Protein AF-A0A9Q8LE29-F1 (afdb_monomer_lite)

Secondary structure (DSSP, 8-state):
-----SS--HHHHHHHHHHHHHHHHHHHHHHHH-SS--HHHHHHHHHHHHHHHHTS-GGG-TTS---HHHHHHHHHHHHHHHHHHHHHHHHHHHHHHHTT--GGG--THHHHHHHHHHHHHHHHHHHHHH-----HHHHHHHHHHHHHHHHHHHHHHHHS-TT---TTTSHHHHHHHHHHHHHHHHHHHTT-HHHHHHHHHHHHHHT--SPPPPTTS-----HHHHHHHHTTTT---S--TT----TTTTTHHHHHHHTTTT-SS-GGGG-----------S-----------------

pLDDT: mean 70.66, std 26.54, range [22.95, 97.62]

Organism: Passalora fulva (NCBI:txid5499)

Foldseek 3Di:
DPPDDLEDDPVLLVVLQVQVVVLLVLLVVQCVVPVQHDLVSLVVSVVSLVVSVVPRRPNLDPVDDDDPVVVLSSLLSVLSSLLSLLSNLVVVLVVCLLVLHQLVPDDRSSVSNLVSLLVNLVSLLVVLVVDQDDALVSLVSSLVSLLSSLVSLLSLLQSHDCPPPPCCRHNVNSLVSLVSSLVSLVSSCVSYVVSVVSSVVSVVSSPPPDHDDRPPDDDPPVCVSVCVCCVVVPVDDPDDPDDPDDPCPVCVVVVVVVVVVPPDDDPCVVDDDDDDDDDPDPDDDDDDDDDDDDDDDDD

Radius of gyration: 23.29 Å; chains: 1; bounding box: 64×63×62 Å

InterPro domains:
  IPR051127 Fungal secondary metabolite regulators [PTHR47424] (11-215)

Sequence (299 aa):
MPPAQEGPTASTCLVAQIGLMQIANDVQRELLTSQIPSLQNSDVLRQRISNWRAELASCFDEQLYFPPWFELPRRVLLWRAYRLRIVLDRPFLFQAITDQVDLSKCQGPVWECMITAESCVTSIYDFLDRCNDWRRGFAWYATYWLISASFVHAVCFAYSPVSATKNCAGRDYWRGSLQRAVLALEKLGSAHIKAAQAQKVLEKLLGMSSPLKPWNQQFAIDTSLLDFSINYFGMGRPGDPGDPGDPGEMEFLSADHAAFDSIGNDPAWLQLDAPNAELSDAAGGITLQNYADGWQQHG

Structure (mmCIF, N/CA/C/O backbone):
data_AF-A0A9Q8LE29-F1
#
_entry.id   AF-A0A9Q8LE29-F1
#
loop_
_atom_site.group_PDB
_atom_site.id
_atom_site.type_symbol
_atom_site.label_atom_id
_atom_site.label_alt_id
_atom_site.label_comp_id
_atom_site.label_asym_id
_atom_site.label_entity_id
_atom_site.label_seq_id
_atom_site.pdbx_PDB_ins_code
_atom_site.Cartn_x
_atom_site.Cartn_y
_atom_site.Cartn_z
_atom_site.occupancy
_atom_site.B_iso_or_equiv
_atom_site.auth_seq_id
_atom_site.auth_comp_id
_atom_site.auth_asym_id
_atom_site.auth_atom_id
_atom_site.pdbx_PDB_model_num
ATOM 1 N N . MET A 1 1 ? -13.419 18.865 32.415 1.00 41.88 1 MET A N 1
ATOM 2 C CA . MET A 1 1 ? -13.008 17.939 31.337 1.00 41.88 1 MET A CA 1
ATOM 3 C C . MET A 1 1 ? -13.378 16.529 31.755 1.00 41.88 1 MET A C 1
ATOM 5 O O . MET A 1 1 ? -13.326 16.269 32.955 1.00 41.88 1 MET A O 1
ATOM 9 N N . PRO A 1 2 ? -13.760 15.641 30.822 1.00 48.28 2 PRO A N 1
ATOM 10 C CA . PRO A 1 2 ? -13.852 14.218 31.125 1.00 48.28 2 PRO A CA 1
ATOM 11 C C . PRO A 1 2 ? -12.493 13.711 31.645 1.00 48.28 2 PRO A C 1
ATOM 13 O O . PRO A 1 2 ? -11.460 14.266 31.253 1.00 48.28 2 PRO A O 1
ATOM 16 N N . PRO A 1 3 ? -12.469 12.705 32.534 1.00 54.56 3 PRO A N 1
ATOM 17 C CA . PRO A 1 3 ? -11.222 12.119 33.016 1.00 54.56 3 PRO A CA 1
ATOM 18 C C . PRO A 1 3 ? -10.429 11.508 31.853 1.00 54.56 3 PRO A C 1
ATOM 20 O O . PRO A 1 3 ? -11.020 10.991 30.903 1.00 54.56 3 PRO A O 1
ATOM 23 N N . ALA A 1 4 ? -9.095 11.571 31.928 1.00 58.97 4 ALA A N 1
ATOM 24 C CA . ALA A 1 4 ? -8.217 10.919 30.961 1.00 58.97 4 ALA A CA 1
ATOM 25 C C . ALA A 1 4 ? -8.496 9.409 30.980 1.00 58.97 4 ALA A C 1
ATOM 27 O O . ALA A 1 4 ? -8.202 8.729 31.960 1.00 58.97 4 ALA A O 1
ATOM 28 N N . GLN A 1 5 ? -9.132 8.903 29.925 1.00 62.16 5 GLN A N 1
ATOM 29 C CA . GLN A 1 5 ? -9.323 7.472 29.736 1.00 62.16 5 GLN A CA 1
ATOM 30 C C . GLN A 1 5 ? -8.089 6.915 29.033 1.00 62.16 5 GLN A C 1
ATOM 32 O O . GLN A 1 5 ? -7.763 7.322 27.919 1.00 62.16 5 GLN A O 1
ATOM 37 N N . GLU A 1 6 ? -7.408 5.977 29.686 1.00 64.00 6 GLU A N 1
ATOM 38 C CA . GLU A 1 6 ? -6.378 5.162 29.051 1.00 64.00 6 GLU A CA 1
ATOM 39 C C . GLU A 1 6 ? -7.067 4.148 28.131 1.00 64.00 6 GLU A C 1
ATOM 41 O O . GLU A 1 6 ? -7.523 3.091 28.561 1.00 64.00 6 GLU A O 1
ATOM 46 N N . GLY A 1 7 ? -7.239 4.503 26.859 1.00 72.31 7 GLY A N 1
ATOM 47 C CA . GLY A 1 7 ? -7.880 3.623 25.890 1.00 72.31 7 GLY A CA 1
ATOM 48 C C . GLY A 1 7 ? -8.247 4.316 24.581 1.00 72.31 7 GLY A C 1
ATOM 49 O O . GLY A 1 7 ? -8.092 5.532 24.445 1.00 72.31 7 GLY A O 1
ATOM 50 N N . PRO A 1 8 ? -8.725 3.550 23.588 1.00 82.69 8 PRO A N 1
ATOM 51 C CA . PRO A 1 8 ? -9.224 4.128 22.353 1.00 82.69 8 PRO A CA 1
ATOM 52 C C . PRO A 1 8 ? -10.436 5.018 22.644 1.00 82.69 8 PRO A C 1
ATOM 54 O O . PRO A 1 8 ? -11.426 4.586 23.229 1.00 82.69 8 PRO A O 1
ATOM 57 N N . THR A 1 9 ? -10.358 6.269 22.206 1.00 86.69 9 THR A N 1
ATOM 58 C CA . THR A 1 9 ? -11.457 7.239 22.225 1.00 86.69 9 THR A CA 1
ATOM 59 C C . THR A 1 9 ? -11.666 7.809 20.823 1.00 86.69 9 THR A C 1
ATOM 61 O O . THR A 1 9 ? -10.772 7.754 19.970 1.00 86.69 9 THR A O 1
ATOM 64 N N . ALA A 1 10 ? -12.835 8.401 20.565 1.00 84.69 10 ALA A N 1
ATOM 65 C CA . ALA A 1 10 ? -13.070 9.129 19.315 1.00 84.69 10 ALA A CA 1
ATOM 66 C C . ALA A 1 10 ? -12.008 10.227 19.105 1.00 84.69 10 ALA A C 1
ATOM 68 O O . ALA A 1 10 ? -11.448 10.351 18.018 1.00 84.69 10 ALA A O 1
ATOM 69 N N . SER A 1 11 ? -11.639 10.940 20.174 1.00 86.31 11 SER A N 1
ATOM 70 C CA . SER A 1 11 ? -10.607 11.980 20.147 1.00 86.31 11 SER A CA 1
ATOM 71 C C . SER A 1 11 ? -9.229 11.442 19.757 1.00 86.31 11 SER A C 1
ATOM 73 O O . SER A 1 11 ? -8.563 12.044 18.920 1.00 86.31 11 SER A O 1
ATOM 75 N N . THR A 1 12 ? -8.797 10.291 20.292 1.00 87.00 12 THR A N 1
ATOM 76 C CA . THR A 1 12 ? -7.506 9.691 19.895 1.00 87.00 12 THR A CA 1
ATOM 77 C C . THR A 1 12 ? -7.503 9.264 18.428 1.00 87.00 12 THR A C 1
ATOM 79 O O . THR A 1 12 ? -6.490 9.418 17.750 1.00 87.00 12 THR A O 1
ATOM 82 N N . CYS A 1 13 ? -8.640 8.779 17.912 1.00 88.44 13 CYS A N 1
ATOM 83 C CA . CYS A 1 13 ? -8.787 8.453 16.490 1.00 88.44 13 CYS A CA 1
ATOM 84 C C . CYS A 1 13 ? -8.675 9.701 15.614 1.00 88.44 13 CYS A C 1
ATOM 86 O O . CYS A 1 13 ? -7.943 9.692 14.627 1.00 88.44 13 CYS A O 1
ATOM 88 N N . LEU A 1 14 ? -9.370 10.772 16.000 1.00 89.62 14 LEU A N 1
ATOM 89 C CA . LEU A 1 14 ? -9.371 12.047 15.288 1.00 89.62 14 LEU A CA 1
ATOM 90 C C . LEU A 1 14 ? -7.977 12.666 15.222 1.00 89.62 14 LEU A C 1
ATOM 92 O O . LEU A 1 14 ? -7.526 13.034 14.141 1.00 89.62 14 LEU A O 1
ATOM 96 N N . VAL A 1 15 ? -7.263 12.725 16.348 1.00 91.25 15 VAL A N 1
ATOM 97 C CA . VAL A 1 15 ? -5.888 13.248 16.389 1.00 91.25 15 VAL A CA 1
ATOM 98 C C . VAL A 1 15 ? -4.982 12.461 15.438 1.00 91.25 15 VAL A C 1
ATOM 100 O O . VAL A 1 15 ? -4.264 13.057 14.632 1.00 91.25 15 VAL A O 1
ATOM 103 N N . ALA A 1 16 ? -5.063 11.129 15.468 1.00 93.19 16 ALA A N 1
ATOM 104 C CA . ALA A 1 16 ? -4.264 10.277 14.596 1.00 93.19 16 ALA A CA 1
ATOM 105 C C . ALA A 1 16 ? -4.602 10.482 13.105 1.00 93.19 16 ALA A C 1
ATOM 107 O O . ALA A 1 16 ? -3.695 10.574 12.274 1.00 93.19 16 ALA A O 1
ATOM 108 N N . GLN A 1 17 ? -5.889 10.608 12.762 1.00 92.75 17 GLN A N 1
ATOM 109 C CA . GLN A 1 17 ? -6.347 10.871 11.393 1.00 92.75 17 GLN A CA 1
ATOM 110 C C . GLN A 1 17 ? -5.907 12.243 10.877 1.00 92.75 17 GLN A C 1
ATOM 112 O O . GLN A 1 17 ? -5.399 12.333 9.759 1.00 92.75 17 GLN A O 1
ATOM 117 N N . ILE A 1 18 ? -6.062 13.296 11.683 1.00 94.06 18 ILE A N 1
ATOM 118 C CA . ILE A 1 18 ? -5.659 14.661 11.322 1.00 94.06 18 ILE A CA 1
ATOM 119 C C . ILE A 1 18 ? -4.155 14.708 11.047 1.00 94.06 18 ILE A C 1
ATOM 121 O O . ILE A 1 18 ? -3.743 15.249 10.020 1.00 94.06 18 ILE A O 1
ATOM 125 N N . GLY A 1 19 ? -3.344 14.084 11.909 1.00 94.81 19 GLY A N 1
ATOM 126 C CA . GLY A 1 19 ? -1.896 14.001 11.709 1.00 94.81 19 GLY A CA 1
ATOM 127 C C . GLY A 1 19 ? -1.528 13.337 10.378 1.00 94.81 19 GLY A C 1
ATOM 128 O O . GLY A 1 19 ? -0.729 13.877 9.612 1.00 94.81 19 GLY A O 1
ATOM 129 N N . LEU A 1 20 ? -2.174 12.214 10.040 1.00 95.12 20 LEU A N 1
ATOM 130 C CA . LEU A 1 20 ? -1.937 11.541 8.761 1.00 95.12 20 LEU A CA 1
ATOM 131 C C . LEU A 1 20 ? -2.387 12.394 7.568 1.00 95.12 20 LEU A C 1
ATOM 133 O O . LEU A 1 20 ? -1.714 12.428 6.540 1.00 95.12 20 LEU A O 1
ATOM 137 N N . MET A 1 21 ? -3.521 13.081 7.692 1.00 93.31 21 MET A N 1
ATOM 138 C CA . MET A 1 21 ? -4.093 13.903 6.628 1.00 93.31 21 MET A CA 1
ATOM 139 C C . MET A 1 21 ? -3.223 15.120 6.301 1.00 93.31 21 MET A C 1
ATOM 141 O O . MET A 1 21 ? -3.043 15.442 5.129 1.00 93.31 21 MET A O 1
ATOM 145 N N . GLN A 1 22 ? -2.613 15.751 7.305 1.00 94.94 22 GLN A N 1
ATOM 146 C CA . GLN A 1 22 ? -1.643 16.826 7.083 1.00 94.94 22 GLN A CA 1
ATOM 147 C C . GLN A 1 22 ? -0.450 16.342 6.250 1.00 94.94 22 GLN A C 1
ATOM 149 O O . GLN A 1 22 ? -0.058 16.997 5.287 1.00 94.94 22 GLN A O 1
ATOM 154 N N . ILE A 1 23 ? 0.083 15.159 6.568 1.00 94.81 23 ILE A N 1
ATOM 155 C CA . ILE A 1 23 ? 1.173 14.556 5.792 1.00 94.81 23 ILE A CA 1
ATOM 156 C C . ILE A 1 23 ? 0.694 14.201 4.380 1.00 94.81 23 ILE A C 1
ATOM 158 O O . ILE A 1 23 ? 1.407 14.451 3.410 1.00 94.81 23 ILE A O 1
ATOM 162 N N . ALA A 1 24 ? -0.522 13.667 4.245 1.00 92.56 24 ALA A N 1
ATOM 163 C CA . ALA A 1 24 ? -1.104 13.332 2.950 1.00 92.56 24 ALA A CA 1
ATOM 164 C C . ALA A 1 24 ? -1.250 14.557 2.036 1.00 92.56 24 ALA A C 1
ATOM 166 O O . ALA A 1 24 ? -0.940 14.466 0.849 1.00 92.56 24 ALA A O 1
ATOM 167 N N . ASN A 1 25 ? -1.650 15.704 2.586 1.00 92.62 25 ASN A N 1
ATOM 168 C CA . ASN A 1 25 ? -1.744 16.957 1.840 1.00 92.62 25 ASN A CA 1
ATOM 169 C C . ASN A 1 25 ? -0.376 17.423 1.329 1.00 92.62 25 ASN A C 1
ATOM 171 O O . ASN A 1 25 ? -0.269 17.894 0.197 1.00 92.62 25 ASN A O 1
ATOM 175 N N . ASP A 1 26 ? 0.679 17.259 2.126 1.00 92.50 26 ASP A N 1
ATOM 176 C CA . ASP A 1 26 ? 2.034 17.621 1.709 1.00 92.50 26 ASP A CA 1
ATOM 177 C C . ASP A 1 26 ? 2.591 16.662 0.648 1.00 92.50 26 ASP A C 1
ATOM 179 O O . ASP A 1 26 ? 3.200 17.118 -0.318 1.00 92.50 26 ASP A O 1
ATOM 183 N N . VAL A 1 27 ? 2.317 15.355 0.762 1.00 89.56 27 VAL A N 1
ATOM 184 C CA . VAL A 1 27 ? 2.629 14.373 -0.294 1.00 89.56 27 VAL A CA 1
ATOM 185 C C . VAL A 1 27 ? 1.895 14.721 -1.587 1.00 89.56 27 VAL A C 1
ATOM 187 O O . VAL A 1 27 ? 2.502 14.722 -2.653 1.00 89.56 27 VAL A O 1
ATOM 190 N N . GLN A 1 28 ? 0.603 15.049 -1.508 1.00 90.19 28 GLN A N 1
ATOM 191 C CA . GLN A 1 28 ? -0.181 15.422 -2.681 1.00 90.19 28 GLN A CA 1
ATOM 192 C C . GLN A 1 28 ? 0.367 16.695 -3.330 1.00 90.19 28 GLN A C 1
ATOM 194 O O . GLN A 1 28 ? 0.508 16.747 -4.549 1.00 90.19 28 GLN A O 1
ATOM 199 N N . ARG A 1 29 ? 0.719 17.708 -2.530 1.00 88.75 29 ARG A N 1
ATOM 200 C CA . ARG A 1 29 ? 1.340 18.938 -3.034 1.00 88.75 29 ARG A CA 1
ATOM 201 C C . ARG A 1 29 ? 2.654 18.640 -3.754 1.00 88.75 29 ARG A C 1
ATOM 203 O O . ARG A 1 29 ? 2.862 19.164 -4.847 1.00 88.75 29 ARG A O 1
ATOM 210 N N . GLU A 1 30 ? 3.508 17.798 -3.172 1.00 89.94 30 GLU A N 1
ATOM 211 C CA . GLU A 1 30 ? 4.767 17.388 -3.799 1.00 89.94 30 GLU A CA 1
ATOM 212 C C . GLU A 1 30 ? 4.508 16.668 -5.123 1.00 89.94 30 GLU A C 1
ATOM 214 O O . GLU A 1 30 ? 5.088 17.059 -6.122 1.00 89.94 30 GLU A O 1
ATOM 219 N N . LEU A 1 31 ? 3.596 15.692 -5.172 1.00 84.25 31 LEU A N 1
ATOM 220 C CA . LEU A 1 31 ? 3.317 14.916 -6.389 1.00 84.25 31 LEU A CA 1
ATOM 221 C C . LEU A 1 31 ? 2.642 15.733 -7.501 1.00 84.25 31 LEU A C 1
ATOM 223 O O . LEU A 1 31 ? 2.850 15.460 -8.682 1.00 84.25 31 LEU A O 1
ATOM 227 N N . LEU A 1 32 ? 1.835 16.736 -7.140 1.00 83.44 32 LEU A N 1
ATOM 228 C CA . LEU A 1 32 ? 1.239 17.662 -8.106 1.00 83.44 32 LEU A CA 1
ATOM 229 C C . LEU A 1 32 ? 2.267 18.652 -8.665 1.00 83.44 32 LEU A C 1
ATOM 231 O O . LEU A 1 32 ? 2.187 19.015 -9.836 1.00 83.44 32 LEU A O 1
ATOM 235 N N . THR A 1 33 ? 3.227 19.078 -7.841 1.00 89.12 33 THR A N 1
ATOM 236 C CA . THR A 1 33 ? 4.287 20.019 -8.248 1.00 89.12 33 THR A CA 1
ATOM 237 C C . THR A 1 33 ? 5.398 19.305 -9.020 1.00 89.12 33 THR A C 1
ATOM 239 O O . THR A 1 33 ? 5.856 19.775 -10.060 1.00 89.12 33 THR A O 1
ATOM 242 N N . SER A 1 34 ? 5.792 18.139 -8.520 1.00 77.38 34 SER A N 1
ATOM 243 C CA . SER A 1 34 ? 6.881 17.290 -8.981 1.00 77.38 34 SER A CA 1
ATOM 244 C C . SER A 1 34 ? 6.319 15.883 -9.193 1.00 77.38 34 SER A C 1
ATOM 246 O O . SER A 1 34 ? 6.176 15.113 -8.248 1.00 77.38 34 SER A O 1
ATOM 248 N N . GLN A 1 35 ? 6.005 15.519 -10.441 1.00 79.69 35 GLN A N 1
ATOM 249 C CA . GLN A 1 35 ? 5.458 14.190 -10.784 1.00 79.69 35 GLN A CA 1
ATOM 250 C C . GLN A 1 35 ? 6.308 13.030 -10.229 1.00 79.69 35 GLN A C 1
ATOM 252 O O . GLN A 1 35 ? 5.783 11.979 -9.863 1.00 79.69 35 GLN A O 1
ATOM 257 N N . ILE A 1 36 ? 7.625 13.242 -10.146 1.00 86.81 36 ILE A N 1
ATOM 258 C CA . ILE A 1 36 ? 8.569 12.405 -9.408 1.00 86.81 36 ILE A CA 1
ATOM 259 C C . ILE A 1 36 ? 9.231 13.311 -8.358 1.00 86.81 36 ILE A C 1
ATOM 261 O O . ILE A 1 36 ? 9.925 14.256 -8.747 1.00 86.81 36 ILE A O 1
ATOM 265 N N . PRO A 1 37 ? 9.026 13.066 -7.051 1.00 88.31 37 PRO A N 1
ATOM 266 C CA . PRO A 1 37 ? 9.667 13.846 -5.998 1.00 88.31 37 PRO A CA 1
ATOM 267 C C . PRO A 1 37 ? 11.193 13.751 -6.067 1.00 88.31 37 PRO A C 1
ATOM 269 O O . PRO A 1 37 ? 11.749 12.736 -6.492 1.00 88.31 37 PRO A O 1
ATOM 272 N N . SER A 1 38 ? 11.896 14.767 -5.565 1.00 93.25 38 SER A N 1
ATOM 273 C CA . SER A 1 38 ? 13.335 14.614 -5.315 1.00 93.25 38 SER A CA 1
ATOM 274 C C . SER A 1 38 ? 13.576 13.563 -4.222 1.00 93.25 38 SER A C 1
ATOM 276 O O . SER A 1 38 ? 12.742 13.390 -3.329 1.00 93.25 38 SER A O 1
ATOM 278 N N . LEU A 1 39 ? 14.725 12.873 -4.251 1.00 93.00 39 LEU A N 1
ATOM 279 C CA . LEU A 1 39 ? 15.067 11.891 -3.210 1.00 93.00 39 LEU A CA 1
ATOM 280 C C . LEU A 1 39 ? 15.029 12.519 -1.811 1.00 93.00 39 LEU A C 1
ATOM 282 O O . LEU A 1 39 ? 14.438 11.944 -0.905 1.00 93.00 39 LEU A O 1
ATOM 286 N N . GLN A 1 40 ? 15.555 13.741 -1.675 1.00 94.75 40 GLN A N 1
ATOM 287 C CA . GLN A 1 40 ? 15.530 14.493 -0.423 1.00 94.75 40 GLN A CA 1
ATOM 288 C C . GLN A 1 40 ? 14.097 14.776 0.059 1.00 94.75 40 GLN A C 1
ATOM 290 O O . GLN A 1 40 ? 13.792 14.543 1.227 1.00 94.75 40 GLN A O 1
ATOM 295 N N . ASN A 1 41 ? 13.204 15.246 -0.819 1.00 94.62 41 ASN A N 1
ATOM 296 C CA . ASN A 1 41 ? 11.811 15.513 -0.442 1.00 94.62 41 ASN A CA 1
ATOM 297 C C . ASN A 1 41 ? 11.064 14.218 -0.098 1.00 94.62 41 ASN A C 1
ATOM 299 O O . ASN A 1 41 ? 10.336 14.173 0.893 1.00 94.62 41 ASN A O 1
ATOM 303 N N . SER A 1 42 ? 11.275 13.151 -0.877 1.00 93.88 42 SER A N 1
ATOM 304 C CA . SER A 1 42 ? 10.725 11.822 -0.586 1.00 93.88 42 SER A CA 1
ATOM 305 C C . SER A 1 42 ? 11.203 11.308 0.773 1.00 93.88 42 SER A C 1
ATOM 307 O O . SER A 1 42 ? 10.381 10.838 1.557 1.00 93.88 42 SER A O 1
ATOM 309 N N . ASP A 1 43 ? 12.494 11.438 1.095 1.00 95.50 43 ASP A N 1
ATOM 310 C CA . ASP A 1 43 ? 13.048 11.055 2.398 1.00 95.50 43 ASP A CA 1
ATOM 311 C C . ASP A 1 43 ? 12.374 11.825 3.538 1.00 95.50 43 ASP A C 1
ATOM 313 O O . ASP A 1 43 ? 11.925 11.214 4.508 1.00 95.50 43 ASP A O 1
ATOM 317 N N . VAL A 1 44 ? 12.228 13.148 3.411 1.00 96.81 44 VAL A N 1
ATOM 318 C CA . VAL A 1 44 ? 11.548 13.980 4.419 1.00 96.81 44 VAL A CA 1
ATOM 319 C C . VAL A 1 44 ? 10.100 13.530 4.625 1.00 96.81 44 VAL A C 1
ATOM 321 O O . VAL A 1 44 ? 9.662 13.350 5.763 1.00 96.81 44 VAL A O 1
ATOM 324 N N . LEU A 1 45 ? 9.348 13.311 3.544 1.00 96.25 45 LEU A N 1
ATOM 325 C CA . LEU A 1 45 ? 7.954 12.869 3.623 1.00 96.25 45 LEU A CA 1
ATOM 326 C C . LEU A 1 45 ? 7.837 11.453 4.207 1.00 96.25 45 LEU A C 1
ATOM 328 O O . LEU A 1 45 ? 6.983 11.219 5.064 1.00 96.25 45 LEU A O 1
ATOM 332 N N . ARG A 1 46 ? 8.729 10.527 3.835 1.00 94.81 46 ARG A N 1
ATOM 333 C CA . ARG A 1 46 ? 8.790 9.179 4.423 1.00 94.81 46 ARG A CA 1
ATOM 334 C C . ARG A 1 46 ? 9.085 9.226 5.918 1.00 94.81 46 ARG A C 1
ATOM 336 O O . ARG A 1 46 ? 8.405 8.541 6.681 1.00 94.81 46 ARG A O 1
ATOM 343 N N . GLN A 1 47 ? 10.039 10.052 6.350 1.00 96.38 47 GLN A N 1
ATOM 344 C CA . GLN A 1 47 ? 10.340 10.230 7.773 1.00 96.38 47 GLN A CA 1
ATOM 345 C C . GLN A 1 47 ? 9.142 10.789 8.536 1.00 96.38 47 GLN A C 1
ATOM 347 O O . GLN A 1 47 ? 8.829 10.296 9.614 1.00 96.38 47 GLN A O 1
ATOM 352 N N . ARG A 1 48 ? 8.396 11.738 7.963 1.00 97.62 48 ARG A N 1
ATOM 353 C CA . ARG A 1 48 ? 7.169 12.247 8.594 1.00 97.62 48 ARG A CA 1
ATOM 354 C C . ARG A 1 48 ? 6.110 11.165 8.787 1.00 97.62 48 ARG A C 1
ATOM 356 O O . ARG A 1 48 ? 5.506 11.115 9.853 1.00 97.62 48 ARG A O 1
ATOM 363 N N . ILE A 1 49 ? 5.908 10.283 7.805 1.00 96.69 49 ILE A N 1
ATOM 364 C CA . ILE A 1 49 ? 4.973 9.152 7.947 1.00 96.69 49 ILE A CA 1
ATOM 365 C C . ILE A 1 49 ? 5.459 8.179 9.032 1.00 96.69 49 ILE A C 1
ATOM 367 O O . ILE A 1 49 ? 4.660 7.711 9.843 1.00 96.69 49 ILE A O 1
ATOM 371 N N . SER A 1 50 ? 6.759 7.875 9.065 1.00 95.44 50 SER A N 1
ATOM 372 C CA . SER A 1 50 ? 7.350 6.988 10.077 1.00 95.44 50 SER A CA 1
ATOM 373 C C . SER A 1 50 ? 7.245 7.567 11.488 1.00 95.44 50 SER A C 1
ATOM 375 O O . SER A 1 50 ? 6.836 6.851 12.399 1.00 95.44 50 SER A O 1
ATOM 377 N N . ASN A 1 51 ? 7.537 8.858 11.657 1.00 97.06 51 ASN A N 1
ATOM 378 C CA . ASN A 1 51 ? 7.423 9.556 12.936 1.00 97.06 51 ASN A CA 1
ATOM 379 C C . ASN A 1 51 ? 5.972 9.593 13.408 1.00 97.06 51 ASN A C 1
ATOM 381 O O . ASN A 1 51 ? 5.698 9.182 14.528 1.00 97.06 51 ASN A O 1
ATOM 385 N N . TRP A 1 52 ? 5.032 9.958 12.528 1.00 97.06 52 TRP A N 1
ATOM 386 C CA . TRP A 1 52 ? 3.603 9.902 12.843 1.00 97.06 52 TRP A CA 1
ATOM 387 C C . TRP A 1 52 ? 3.189 8.520 13.348 1.00 97.06 52 TRP A C 1
ATOM 389 O O . TRP A 1 52 ? 2.492 8.424 14.351 1.00 97.06 52 TRP A O 1
ATOM 399 N N . ARG A 1 53 ? 3.651 7.443 12.695 1.00 95.06 53 ARG A N 1
ATOM 400 C CA . ARG A 1 53 ? 3.333 6.073 13.117 1.00 95.06 53 ARG A CA 1
ATOM 401 C C . ARG A 1 53 ? 3.942 5.729 14.478 1.00 95.06 53 ARG A C 1
ATOM 403 O O . ARG A 1 53 ? 3.292 5.039 15.254 1.00 95.06 53 ARG A O 1
ATOM 410 N N . ALA A 1 54 ? 5.166 6.178 14.750 1.00 94.38 54 ALA A N 1
ATOM 411 C CA . ALA A 1 54 ? 5.855 5.948 16.020 1.00 94.38 54 ALA A CA 1
ATOM 412 C C . ALA A 1 54 ? 5.245 6.748 17.186 1.00 94.38 54 ALA A C 1
ATOM 414 O O . ALA A 1 54 ? 5.313 6.312 18.330 1.00 94.38 54 ALA A O 1
ATOM 415 N N . GLU A 1 55 ? 4.641 7.899 16.892 1.00 93.81 55 GLU A N 1
ATOM 416 C CA . GLU A 1 55 ? 3.974 8.776 17.860 1.00 93.81 55 GLU A CA 1
ATOM 417 C C . GLU A 1 55 ? 2.516 8.377 18.139 1.00 93.81 55 GLU A C 1
ATOM 419 O O . GLU A 1 55 ? 1.871 8.963 19.012 1.00 93.81 55 GLU A O 1
ATOM 424 N N . LEU A 1 56 ? 1.973 7.386 17.419 1.00 93.50 56 LEU A N 1
ATOM 425 C CA . LEU A 1 56 ? 0.629 6.888 17.690 1.00 93.50 56 LEU A CA 1
ATOM 426 C C . LEU A 1 56 ? 0.528 6.334 19.115 1.00 93.50 56 LEU A C 1
ATOM 428 O O . LEU A 1 56 ? 1.434 5.680 19.630 1.00 93.50 56 LEU A O 1
ATOM 432 N N . ALA A 1 57 ? -0.631 6.556 19.736 1.00 90.69 57 ALA A N 1
ATOM 433 C CA . ALA A 1 57 ? -0.940 5.973 21.034 1.00 90.69 57 ALA A CA 1
ATOM 434 C C . ALA A 1 57 ? -0.851 4.437 20.987 1.00 90.69 57 ALA A C 1
ATOM 436 O O . ALA A 1 57 ? -1.141 3.821 19.959 1.00 90.69 57 ALA A O 1
ATOM 437 N N . SER A 1 58 ? -0.540 3.810 22.126 1.00 89.25 58 SER A N 1
ATOM 438 C CA . SER A 1 58 ? -0.413 2.348 22.248 1.00 89.25 58 SER A CA 1
ATOM 439 C C . SER A 1 58 ? -1.659 1.584 21.795 1.00 89.25 58 SER A C 1
ATOM 441 O O . SER A 1 58 ? -1.553 0.440 21.366 1.00 89.25 58 SER A O 1
ATOM 443 N N . CYS A 1 59 ? -2.838 2.218 21.802 1.00 89.25 59 CYS A N 1
ATOM 444 C CA . CYS A 1 59 ? -4.049 1.614 21.258 1.00 89.25 59 CYS A CA 1
ATOM 445 C C . CYS A 1 59 ? -3.970 1.304 19.753 1.00 89.25 59 CYS A C 1
ATOM 447 O O . CYS A 1 59 ? -4.692 0.443 19.266 1.00 89.25 59 CYS A O 1
ATOM 449 N N . PHE A 1 60 ? -3.061 1.925 19.004 1.00 90.06 60 PHE A N 1
ATOM 450 C CA . PHE A 1 60 ? -2.849 1.616 17.591 1.00 90.06 60 PHE A CA 1
ATOM 451 C C . PHE A 1 60 ? -1.885 0.447 17.344 1.00 90.06 60 PHE A C 1
ATOM 453 O O . PHE A 1 60 ? -1.760 0.028 16.193 1.00 90.06 60 PHE A O 1
ATOM 460 N N . ASP A 1 61 ? -1.262 -0.131 18.377 1.00 87.56 61 ASP A N 1
ATOM 461 C CA . ASP A 1 61 ? -0.331 -1.257 18.231 1.00 87.56 61 ASP A CA 1
ATOM 462 C C . ASP A 1 61 ? -1.031 -2.509 17.676 1.00 87.56 61 ASP A C 1
ATOM 464 O O . ASP A 1 61 ? -1.934 -3.074 18.296 1.00 87.56 61 ASP A O 1
ATOM 468 N N . GLU A 1 62 ? -0.613 -2.960 16.490 1.00 83.00 62 GLU A N 1
ATOM 469 C CA . GLU A 1 62 ? -1.155 -4.124 15.770 1.00 83.00 62 GLU A CA 1
ATOM 470 C C . GLU A 1 62 ? -1.067 -5.445 16.535 1.00 83.00 62 GLU A C 1
ATOM 472 O O . GLU A 1 62 ? -1.839 -6.355 16.220 1.00 83.00 62 GLU A O 1
ATOM 477 N N . GLN A 1 63 ? -0.175 -5.539 17.525 1.00 84.69 63 GLN A N 1
ATOM 478 C CA . GLN A 1 63 ? -0.012 -6.720 18.376 1.00 84.69 63 GLN A CA 1
ATOM 479 C C . GLN A 1 63 ? -1.043 -6.790 19.505 1.00 84.69 63 GLN A C 1
ATOM 481 O O . GLN A 1 63 ? -1.279 -7.861 20.064 1.00 84.69 63 GLN A O 1
ATOM 486 N N . LEU A 1 64 ? -1.674 -5.664 19.838 1.00 85.50 64 LEU A N 1
ATOM 487 C CA . LEU A 1 64 ? -2.699 -5.598 20.867 1.00 85.50 64 LEU A CA 1
ATOM 488 C C . LEU A 1 64 ? -4.086 -5.841 20.264 1.00 85.50 64 LEU A C 1
ATOM 490 O O . LEU A 1 64 ? -4.404 -5.388 19.159 1.00 85.50 64 LEU A O 1
ATOM 494 N N . TYR A 1 65 ? -4.906 -6.575 21.018 1.00 82.50 65 TYR A N 1
ATOM 495 C CA . TYR A 1 65 ? -6.290 -6.870 20.672 1.00 82.50 65 TYR A CA 1
ATOM 496 C C . TYR A 1 65 ? -7.224 -5.871 21.350 1.00 82.50 65 TYR A C 1
ATOM 498 O O . TYR A 1 65 ? -7.228 -5.749 22.577 1.00 82.50 65 TYR A O 1
ATOM 506 N N . PHE A 1 66 ? -8.039 -5.189 20.554 1.00 84.25 66 PHE A N 1
ATOM 507 C CA . PHE A 1 66 ? -9.041 -4.242 21.022 1.00 84.25 66 PHE A CA 1
ATOM 508 C C . PHE A 1 66 ? -10.466 -4.711 20.710 1.00 84.25 66 PHE A C 1
ATOM 510 O O . PHE A 1 66 ? -10.676 -5.656 19.947 1.00 84.25 66 PHE A O 1
ATOM 517 N N . PRO A 1 67 ? -11.486 -4.064 21.303 1.00 82.25 67 PRO A N 1
ATOM 518 C CA . PRO A 1 67 ? -12.870 -4.377 20.992 1.00 82.25 67 PRO A CA 1
ATOM 519 C C . PRO A 1 67 ? -13.193 -4.219 19.492 1.00 82.25 67 PRO A C 1
ATOM 521 O O . PRO A 1 67 ? -12.649 -3.321 18.837 1.00 82.25 67 PRO A O 1
ATOM 524 N N . PRO A 1 68 ? -14.152 -5.000 18.955 1.00 79.94 68 PRO A N 1
ATOM 525 C CA . PRO A 1 68 ? -14.499 -4.986 17.530 1.00 79.94 68 PRO A CA 1
ATOM 526 C C . PRO A 1 68 ? -14.861 -3.605 16.966 1.00 79.94 68 PRO A C 1
ATOM 528 O O . PRO A 1 68 ? -14.599 -3.325 15.798 1.00 79.94 68 PRO A O 1
ATOM 531 N N . TRP A 1 69 ? -15.435 -2.725 17.796 1.00 82.38 69 TRP A N 1
ATOM 532 C CA . TRP A 1 69 ? -15.808 -1.370 17.386 1.00 82.38 69 TRP A CA 1
ATOM 533 C C . TRP A 1 69 ? -14.596 -0.504 17.001 1.00 82.38 69 TRP A C 1
ATOM 535 O O . TRP A 1 69 ? -14.744 0.401 16.183 1.00 82.38 69 TRP A O 1
ATOM 545 N N . PHE A 1 70 ? -13.409 -0.782 17.556 1.00 86.12 70 PHE A N 1
ATOM 546 C CA . PHE A 1 70 ? -12.186 -0.011 17.316 1.00 86.12 70 PHE A CA 1
ATOM 547 C C . PHE A 1 70 ? -11.213 -0.702 16.355 1.00 86.12 70 PHE A C 1
ATOM 549 O O . PHE A 1 70 ? -10.515 -0.023 15.603 1.00 86.12 70 PHE A O 1
ATOM 556 N N . GLU A 1 71 ? -11.188 -2.036 16.334 1.00 85.62 71 GLU A N 1
ATOM 557 C CA . GLU A 1 71 ? -10.290 -2.810 15.466 1.00 85.62 71 GLU A CA 1
ATOM 558 C C . GLU A 1 71 ? -10.387 -2.400 13.997 1.00 85.62 71 GLU A C 1
ATOM 560 O O . GLU A 1 71 ? -9.376 -2.168 13.336 1.00 85.62 71 GLU A O 1
ATOM 565 N N . LEU A 1 72 ? -11.609 -2.239 13.499 1.00 84.94 72 LEU A N 1
ATOM 566 C CA . LEU A 1 72 ? -11.840 -1.855 12.116 1.00 84.94 72 LEU A CA 1
ATOM 567 C C . LEU A 1 72 ? -11.318 -0.428 11.801 1.00 84.94 72 LEU A C 1
ATOM 569 O O . LEU A 1 72 ? -10.466 -0.301 10.917 1.00 84.94 72 LEU A O 1
ATOM 573 N N . PRO A 1 73 ? -11.748 0.643 12.504 1.00 85.44 73 PRO A N 1
ATOM 574 C CA . PRO A 1 73 ? -11.204 1.993 12.309 1.00 85.44 73 PRO A CA 1
ATOM 575 C C . PRO A 1 73 ? -9.678 2.078 12.431 1.00 85.44 73 PRO A C 1
ATOM 577 O O . PRO A 1 73 ? -9.022 2.794 11.672 1.00 85.44 73 PRO A O 1
ATOM 580 N N . ARG A 1 74 ? -9.104 1.315 13.364 1.00 90.44 74 ARG A N 1
ATOM 581 C CA . ARG A 1 74 ? -7.660 1.216 13.573 1.00 90.44 74 ARG A CA 1
ATOM 582 C C . ARG A 1 74 ? -6.951 0.648 12.346 1.00 90.44 74 ARG A C 1
ATOM 584 O O . ARG A 1 74 ? -6.011 1.264 11.846 1.00 90.44 74 ARG A O 1
ATOM 591 N N . ARG A 1 75 ? -7.425 -0.486 11.818 1.00 89.81 75 ARG A N 1
ATOM 592 C CA . ARG A 1 75 ? -6.878 -1.120 10.603 1.00 89.81 75 ARG A CA 1
ATOM 593 C C . ARG A 1 75 ? -6.982 -0.196 9.396 1.00 89.81 75 ARG A C 1
ATOM 595 O O . ARG A 1 75 ? -5.992 0.008 8.701 1.00 89.81 75 ARG A O 1
ATOM 602 N N . VAL A 1 76 ? -8.141 0.434 9.212 1.00 89.19 76 VAL A N 1
ATOM 603 C CA . VAL A 1 76 ? -8.395 1.435 8.163 1.00 89.19 76 VAL A CA 1
ATOM 604 C C . VAL A 1 76 ? -7.357 2.559 8.189 1.00 89.19 76 VAL A C 1
ATOM 606 O O . VAL A 1 76 ? -6.784 2.897 7.152 1.00 89.19 76 VAL A O 1
ATOM 609 N N . LEU A 1 77 ? -7.069 3.121 9.365 1.00 91.75 77 LEU A N 1
ATOM 610 C CA . LEU A 1 77 ? -6.084 4.191 9.494 1.00 91.75 77 LEU A CA 1
ATOM 611 C C . LEU A 1 77 ? -4.669 3.723 9.111 1.00 91.75 77 LEU A C 1
ATOM 613 O O . LEU A 1 77 ? -3.960 4.419 8.380 1.00 91.75 77 LEU A O 1
ATOM 617 N N . LEU A 1 78 ? -4.265 2.535 9.562 1.00 93.94 78 LEU A N 1
ATOM 618 C CA . LEU A 1 78 ? -2.950 1.972 9.245 1.00 93.94 78 LEU A CA 1
ATOM 619 C C . LEU A 1 78 ? -2.816 1.640 7.751 1.00 93.94 78 LEU A C 1
ATOM 621 O O . LEU A 1 78 ? -1.792 1.940 7.136 1.00 93.94 78 LEU A O 1
ATOM 625 N N . TRP A 1 79 ? -3.863 1.099 7.129 1.00 93.62 79 TRP A N 1
ATOM 626 C CA . TRP A 1 79 ? -3.910 0.846 5.686 1.00 93.62 79 TRP A CA 1
ATOM 627 C C . TRP A 1 79 ? -3.880 2.132 4.861 1.00 93.62 79 TRP A C 1
ATOM 629 O O . TRP A 1 79 ? -3.174 2.191 3.851 1.00 93.62 79 TRP A O 1
ATOM 639 N N . ARG A 1 80 ? -4.521 3.207 5.333 1.00 92.62 80 ARG A N 1
ATOM 640 C CA . ARG A 1 80 ? -4.385 4.542 4.732 1.00 92.62 80 ARG A CA 1
ATOM 641 C C . ARG A 1 80 ? -2.932 5.030 4.756 1.00 92.62 80 ARG A C 1
ATOM 643 O O . ARG A 1 80 ? -2.481 5.613 3.770 1.00 92.62 80 ARG A O 1
ATOM 650 N N . ALA A 1 81 ? -2.185 4.750 5.823 1.00 94.31 81 ALA A N 1
ATOM 651 C CA . ALA A 1 81 ? -0.766 5.092 5.906 1.00 94.31 81 ALA A CA 1
ATOM 652 C C . ALA A 1 81 ? 0.112 4.245 4.967 1.00 94.31 81 ALA A C 1
ATOM 654 O O . ALA A 1 81 ? 0.994 4.793 4.302 1.00 94.31 81 ALA A O 1
ATOM 655 N N . TYR A 1 82 ? -0.152 2.936 4.844 1.00 95.00 82 TYR A N 1
ATOM 656 C CA . TYR A 1 82 ? 0.512 2.093 3.839 1.00 95.00 82 TYR A CA 1
ATOM 657 C C . TYR A 1 82 ? 0.268 2.620 2.423 1.00 95.00 82 TYR A C 1
ATOM 659 O O . TYR A 1 82 ? 1.216 2.809 1.662 1.00 95.00 82 TYR A O 1
ATOM 667 N N . ARG A 1 83 ? -0.990 2.933 2.084 1.00 91.62 83 ARG A N 1
ATOM 668 C CA . ARG A 1 83 ? -1.341 3.513 0.784 1.00 91.62 83 ARG A CA 1
ATOM 669 C C . ARG A 1 83 ? -0.585 4.816 0.533 1.00 91.62 83 ARG A C 1
ATOM 671 O O . ARG A 1 83 ? -0.074 5.010 -0.565 1.00 91.62 83 ARG A O 1
ATOM 678 N N . LEU A 1 84 ? -0.507 5.701 1.526 1.00 92.44 84 LEU A N 1
ATOM 679 C CA . LEU A 1 84 ? 0.185 6.979 1.374 1.00 92.44 84 LEU A CA 1
ATOM 680 C C . LEU A 1 84 ? 1.665 6.789 1.008 1.00 92.44 84 LEU A C 1
ATOM 682 O O . LEU A 1 84 ? 2.152 7.443 0.089 1.00 92.44 84 LEU A O 1
ATOM 686 N N . ARG A 1 85 ? 2.352 5.843 1.661 1.00 95.06 85 ARG A N 1
ATOM 687 C CA . ARG A 1 85 ? 3.736 5.465 1.321 1.00 95.06 85 ARG A CA 1
ATOM 688 C C . ARG A 1 85 ? 3.847 4.894 -0.093 1.00 95.06 85 ARG A C 1
ATOM 690 O O . ARG A 1 85 ? 4.698 5.333 -0.856 1.00 95.06 85 ARG A O 1
ATOM 697 N N . ILE A 1 86 ? 2.947 3.986 -0.482 1.00 93.31 86 ILE A N 1
ATOM 698 C CA . ILE A 1 86 ? 2.915 3.431 -1.848 1.00 93.31 86 ILE A CA 1
ATOM 699 C C . ILE A 1 86 ? 2.763 4.551 -2.886 1.00 93.31 86 ILE A C 1
ATOM 701 O O . ILE A 1 86 ? 3.476 4.564 -3.884 1.00 93.31 86 ILE A O 1
ATOM 705 N N . VAL A 1 87 ? 1.857 5.505 -2.655 1.00 90.31 87 VAL A N 1
ATOM 706 C CA . VAL A 1 87 ? 1.609 6.633 -3.567 1.00 90.31 87 VAL A CA 1
ATOM 707 C C . VAL A 1 87 ? 2.812 7.575 -3.665 1.00 90.31 87 VAL A C 1
ATOM 709 O O . VAL A 1 87 ? 3.089 8.068 -4.757 1.00 90.31 87 VAL A O 1
ATOM 712 N N . LEU A 1 88 ? 3.532 7.794 -2.564 1.00 91.69 88 LEU A N 1
ATOM 713 C CA . LEU A 1 88 ? 4.758 8.593 -2.543 1.00 91.69 88 LEU A CA 1
ATOM 714 C C . LEU A 1 88 ? 5.901 7.918 -3.316 1.00 91.69 88 LEU A C 1
ATOM 716 O O . LEU A 1 88 ? 6.611 8.588 -4.062 1.00 91.69 88 LEU A O 1
ATOM 720 N N . ASP A 1 89 ? 6.064 6.603 -3.155 1.00 93.06 89 ASP A N 1
ATOM 721 C CA . ASP A 1 89 ? 7.228 5.881 -3.673 1.00 93.06 89 ASP A CA 1
ATOM 722 C C . ASP A 1 89 ? 7.018 5.279 -5.080 1.00 93.06 89 ASP A C 1
ATOM 724 O O . ASP A 1 89 ? 7.986 5.029 -5.803 1.00 93.06 89 ASP A O 1
ATOM 728 N N . ARG A 1 90 ? 5.766 5.086 -5.528 1.00 92.31 90 ARG A N 1
ATOM 729 C CA . ARG A 1 90 ? 5.453 4.516 -6.858 1.00 92.31 90 ARG A CA 1
ATOM 730 C C . ARG A 1 90 ? 6.082 5.249 -8.055 1.00 92.31 90 ARG A C 1
ATOM 732 O O . ARG A 1 90 ? 6.416 4.551 -9.013 1.00 92.31 90 ARG A O 1
ATOM 739 N N . PRO A 1 91 ? 6.277 6.589 -8.075 1.00 91.50 91 PRO A N 1
ATOM 740 C CA . PRO A 1 91 ? 6.883 7.239 -9.237 1.00 91.50 91 PRO A CA 1
ATOM 741 C C . PRO A 1 91 ? 8.316 6.748 -9.480 1.00 91.50 91 PRO A C 1
ATOM 743 O O . PRO A 1 91 ? 8.699 6.522 -10.626 1.00 91.50 91 PRO A O 1
ATOM 746 N N . PHE A 1 92 ? 9.073 6.475 -8.410 1.00 91.25 92 PHE A N 1
ATOM 747 C CA . PHE A 1 92 ? 10.421 5.908 -8.504 1.00 91.25 92 PHE A CA 1
ATOM 748 C C . PHE A 1 92 ? 10.409 4.485 -9.067 1.00 91.25 92 PHE A C 1
ATOM 750 O O . PHE A 1 92 ? 11.300 4.122 -9.830 1.00 91.25 92 PHE A O 1
ATOM 757 N N . LEU A 1 93 ? 9.398 3.676 -8.727 1.00 89.62 93 LEU A N 1
ATOM 758 C CA . LEU A 1 93 ? 9.239 2.339 -9.304 1.00 89.62 93 LEU A CA 1
ATOM 759 C C . LEU A 1 93 ? 9.019 2.412 -10.822 1.00 89.62 93 LEU A C 1
ATOM 761 O O . LEU A 1 93 ? 9.667 1.676 -11.564 1.00 89.62 93 LEU A O 1
ATOM 765 N N . PHE A 1 94 ? 8.151 3.308 -11.301 1.00 88.12 94 PHE A N 1
ATOM 766 C CA . PHE A 1 94 ? 7.933 3.468 -12.745 1.00 88.12 94 PHE A CA 1
ATOM 767 C C . PHE A 1 94 ? 9.152 4.020 -13.467 1.00 88.12 94 PHE A C 1
ATOM 769 O O . PHE A 1 94 ? 9.449 3.574 -14.577 1.00 88.12 94 PHE A O 1
ATOM 776 N N . GLN A 1 95 ? 9.889 4.931 -12.832 1.00 87.94 95 GLN A N 1
ATOM 777 C CA . GLN A 1 95 ? 11.165 5.394 -13.360 1.00 87.94 95 GLN A CA 1
ATOM 778 C C . GLN A 1 95 ? 12.152 4.229 -13.497 1.00 87.94 95 GLN A C 1
ATOM 780 O O . GLN A 1 95 ? 12.675 4.006 -14.582 1.00 87.94 95 GLN A O 1
ATOM 785 N N . ALA A 1 96 ? 12.312 3.406 -12.457 1.00 88.00 96 ALA A N 1
ATOM 786 C CA . ALA A 1 96 ? 13.209 2.251 -12.486 1.00 88.00 96 ALA A CA 1
ATOM 787 C C . ALA A 1 96 ? 12.850 1.244 -13.595 1.00 88.00 96 ALA A C 1
ATOM 789 O O . ALA A 1 96 ? 13.736 0.674 -14.226 1.00 88.00 96 ALA A O 1
ATOM 790 N N . ILE A 1 97 ? 11.558 1.043 -13.864 1.00 85.94 97 ILE A N 1
ATOM 791 C CA . ILE A 1 97 ? 11.087 0.168 -14.949 1.00 85.94 97 ILE A CA 1
ATOM 792 C C . ILE A 1 97 ? 11.383 0.770 -16.318 1.00 85.94 97 ILE A C 1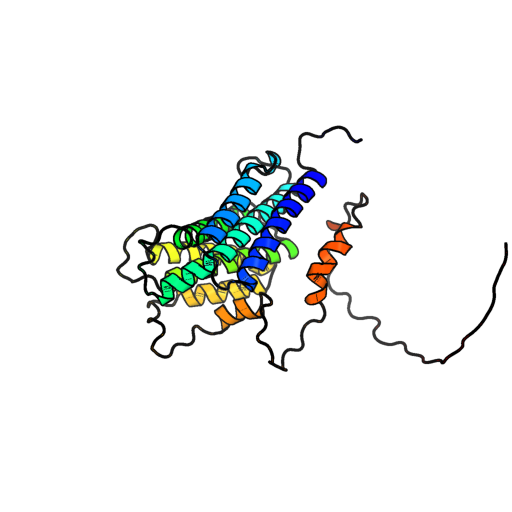
ATOM 794 O O . ILE A 1 97 ? 11.826 0.057 -17.218 1.00 85.94 97 ILE A O 1
ATOM 798 N N . THR A 1 98 ? 11.157 2.075 -16.470 1.00 86.62 98 THR A N 1
ATOM 799 C CA . THR A 1 98 ? 11.462 2.811 -17.705 1.00 86.62 98 THR A CA 1
ATOM 800 C C . THR A 1 98 ? 12.957 2.743 -18.013 1.00 86.62 98 THR A C 1
ATOM 802 O O . THR 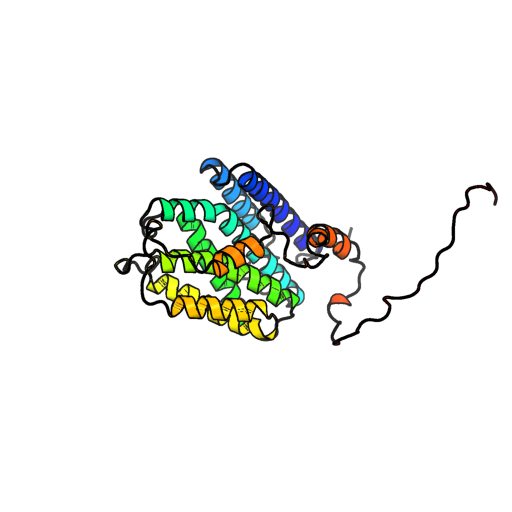A 1 98 ? 13.347 2.464 -19.146 1.00 86.62 98 THR A O 1
ATOM 805 N N . ASP A 1 99 ? 13.779 2.876 -16.974 1.00 86.75 99 ASP A N 1
ATOM 806 C CA . ASP A 1 99 ? 15.238 2.798 -17.030 1.00 86.75 99 ASP A CA 1
ATOM 807 C C . ASP A 1 99 ? 15.763 1.348 -17.099 1.00 86.75 99 ASP A C 1
ATOM 809 O O . ASP A 1 99 ? 16.972 1.123 -17.132 1.00 86.75 99 ASP A O 1
ATOM 813 N N . GLN A 1 100 ? 14.866 0.352 -17.138 1.00 84.12 100 GLN A N 1
ATOM 814 C CA . GLN A 1 100 ? 15.180 -1.082 -17.207 1.00 84.12 100 GLN A CA 1
ATOM 815 C C . GLN A 1 100 ? 16.111 -1.557 -16.082 1.00 84.12 100 GLN A C 1
ATOM 817 O O . GLN A 1 100 ? 16.944 -2.451 -16.259 1.00 84.12 100 GLN A O 1
ATOM 822 N N . VAL A 1 101 ? 15.962 -0.961 -14.900 1.00 84.50 101 VAL A N 1
ATOM 823 C CA . VAL A 1 101 ? 16.718 -1.335 -13.711 1.00 84.50 101 VAL A CA 1
ATOM 824 C C . VAL A 1 101 ? 16.259 -2.707 -13.225 1.00 84.50 101 VAL A C 1
ATOM 826 O O . VAL A 1 101 ? 15.070 -3.023 -13.168 1.00 84.50 101 VAL A O 1
ATOM 829 N N . ASP A 1 102 ? 17.223 -3.532 -12.823 1.00 83.62 102 ASP A N 1
ATOM 830 C CA . ASP A 1 102 ? 16.957 -4.805 -12.163 1.00 83.62 102 ASP A CA 1
ATOM 831 C C . ASP A 1 102 ? 16.303 -4.565 -10.790 1.00 83.62 102 ASP A C 1
ATOM 833 O O . ASP A 1 102 ? 16.984 -4.250 -9.808 1.00 83.62 102 ASP A O 1
ATOM 837 N N . LEU A 1 103 ? 14.980 -4.754 -10.721 1.00 83.31 103 LEU A N 1
ATOM 838 C CA . LEU A 1 103 ? 14.174 -4.556 -9.510 1.00 83.31 103 LEU A CA 1
ATOM 839 C C . LEU A 1 103 ? 14.679 -5.377 -8.313 1.00 83.31 103 LEU A C 1
ATOM 841 O O . LEU A 1 103 ? 14.498 -4.963 -7.170 1.00 83.31 103 LEU A O 1
ATOM 845 N N . SER A 1 104 ? 15.377 -6.496 -8.551 1.00 79.00 104 SER A N 1
ATOM 846 C CA . SER A 1 104 ? 15.950 -7.335 -7.487 1.00 79.00 104 SER A CA 1
ATOM 847 C C . SER A 1 104 ? 17.174 -6.728 -6.793 1.00 79.00 104 SER A C 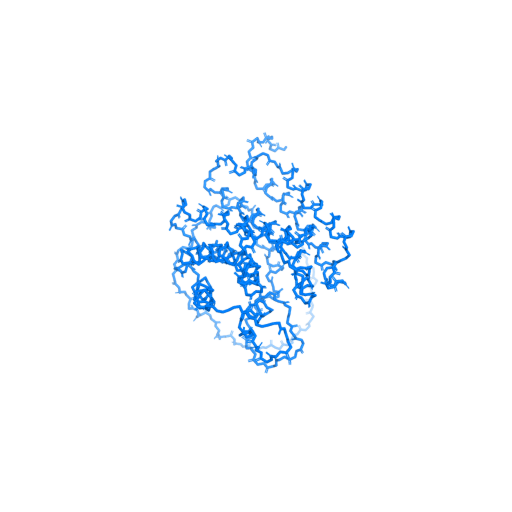1
ATOM 849 O O . SER A 1 104 ? 17.644 -7.253 -5.777 1.00 79.00 104 SER A O 1
ATOM 851 N N . LYS A 1 105 ? 17.717 -5.644 -7.352 1.00 82.12 105 LYS A N 1
ATOM 852 C CA . LYS A 1 105 ? 18.864 -4.895 -6.825 1.00 82.12 105 LYS A CA 1
ATOM 853 C C . LYS A 1 105 ? 18.487 -3.487 -6.377 1.00 82.12 105 LYS A C 1
ATOM 855 O O . LYS A 1 105 ? 19.335 -2.799 -5.812 1.00 82.12 105 LYS A O 1
ATOM 860 N N . CYS A 1 106 ? 17.247 -3.067 -6.614 1.00 84.88 106 CYS A N 1
ATOM 861 C CA . CYS A 1 106 ? 16.766 -1.761 -6.202 1.00 84.88 106 CYS A CA 1
ATOM 862 C C . CYS A 1 106 ? 16.841 -1.593 -4.680 1.00 84.88 106 CYS A C 1
ATOM 864 O O . CYS A 1 106 ? 16.578 -2.517 -3.914 1.00 84.88 106 CYS A O 1
ATOM 866 N N . GLN A 1 107 ? 17.203 -0.384 -4.263 1.00 86.94 107 GLN A N 1
ATOM 867 C CA . GLN A 1 107 ? 17.241 0.074 -2.876 1.00 86.94 107 GLN A CA 1
ATOM 868 C C . GLN A 1 107 ? 16.458 1.390 -2.775 1.00 86.94 107 GLN A C 1
ATOM 870 O O . GLN A 1 107 ? 16.035 1.949 -3.791 1.00 86.94 107 GLN A O 1
ATOM 875 N N . GLY A 1 108 ? 16.263 1.898 -1.558 1.00 89.12 108 GLY A N 1
ATOM 876 C CA . GLY A 1 108 ? 15.594 3.184 -1.346 1.00 89.12 108 GLY A CA 1
ATOM 877 C C . GLY A 1 108 ? 14.105 3.150 -1.734 1.00 89.12 108 GLY A C 1
ATOM 878 O O . GLY A 1 108 ? 13.456 2.133 -1.485 1.00 89.12 108 GLY A O 1
ATOM 879 N N . PRO A 1 109 ? 13.547 4.219 -2.341 1.00 91.00 109 PRO A N 1
ATOM 880 C CA . PRO A 1 109 ? 12.104 4.346 -2.581 1.00 91.00 109 PRO A CA 1
ATOM 881 C C . PRO A 1 109 ? 11.479 3.168 -3.336 1.00 91.00 109 PRO A C 1
ATOM 883 O O . PRO A 1 109 ? 10.384 2.729 -3.011 1.00 91.00 109 PRO A O 1
ATOM 886 N N . VAL A 1 110 ? 12.186 2.598 -4.316 1.00 92.31 110 VAL A N 1
ATOM 887 C CA . VAL A 1 110 ? 11.670 1.464 -5.101 1.00 92.31 110 VAL A CA 1
ATOM 888 C C . VAL A 1 110 ? 11.489 0.223 -4.225 1.00 92.31 110 VAL A C 1
ATOM 890 O O . VAL A 1 110 ? 10.447 -0.428 -4.276 1.00 92.31 110 VAL A O 1
ATOM 893 N N . TRP A 1 111 ? 12.488 -0.088 -3.394 1.00 91.62 111 TRP A N 1
ATOM 894 C CA . TRP A 1 111 ? 12.419 -1.195 -2.439 1.00 91.62 111 TRP A CA 1
ATOM 895 C C . TRP A 1 111 ? 11.332 -0.962 -1.386 1.00 91.62 111 TRP A C 1
ATOM 897 O O . TRP A 1 111 ? 10.513 -1.844 -1.130 1.00 91.62 111 TRP A O 1
ATOM 907 N N . GLU A 1 112 ? 11.276 0.250 -0.835 1.00 92.25 112 GLU A N 1
ATOM 908 C CA . GLU A 1 112 ? 10.264 0.651 0.143 1.00 92.25 112 GLU A CA 1
ATOM 909 C C . GLU A 1 112 ? 8.841 0.544 -0.418 1.00 92.25 112 GLU A C 1
ATOM 911 O O . GLU A 1 112 ? 7.955 0.041 0.275 1.00 92.25 112 GLU A O 1
ATOM 916 N N . CYS A 1 113 ? 8.620 0.929 -1.679 1.00 94.62 113 CYS A N 1
ATOM 917 C CA . CYS A 1 113 ? 7.333 0.784 -2.359 1.00 94.62 113 CYS A CA 1
ATOM 918 C C . CYS A 1 113 ? 6.884 -0.684 -2.386 1.00 94.62 113 CYS A C 1
ATOM 920 O O . CYS A 1 113 ? 5.762 -1.006 -1.987 1.00 94.62 113 CYS A O 1
ATOM 922 N N . MET A 1 114 ? 7.786 -1.581 -2.795 1.00 94.06 114 MET A N 1
ATOM 923 C CA . MET A 1 114 ? 7.520 -3.017 -2.894 1.00 94.06 114 MET A CA 1
ATOM 924 C C . MET A 1 114 ? 7.210 -3.651 -1.529 1.00 94.06 114 MET A C 1
ATOM 926 O O . MET A 1 114 ? 6.221 -4.374 -1.391 1.00 94.06 114 MET A O 1
ATOM 930 N N . ILE A 1 115 ? 8.012 -3.351 -0.504 1.00 94.12 115 ILE A N 1
ATOM 931 C CA . ILE A 1 115 ? 7.816 -3.888 0.853 1.00 94.12 115 ILE A CA 1
ATOM 932 C C . ILE A 1 115 ? 6.556 -3.325 1.514 1.00 94.12 115 ILE A C 1
ATOM 934 O O . ILE A 1 115 ? 5.818 -4.056 2.181 1.00 94.12 115 ILE A O 1
ATOM 938 N N . THR A 1 116 ? 6.269 -2.041 1.304 1.00 95.50 116 THR A N 1
ATOM 939 C CA . THR A 1 116 ? 5.049 -1.404 1.813 1.00 95.50 116 THR A CA 1
ATOM 940 C C . THR A 1 116 ? 3.808 -2.026 1.169 1.00 95.50 116 THR A C 1
ATOM 942 O O . THR A 1 116 ? 2.840 -2.315 1.874 1.00 95.50 116 THR A O 1
ATOM 945 N N . ALA A 1 117 ? 3.838 -2.289 -0.143 1.00 95.81 117 ALA A N 1
ATOM 946 C CA . ALA A 1 117 ? 2.759 -2.980 -0.845 1.00 95.81 117 ALA A CA 1
ATOM 947 C C . ALA A 1 117 ? 2.537 -4.404 -0.311 1.00 95.81 117 ALA A C 1
ATOM 949 O O . ALA A 1 117 ? 1.398 -4.774 -0.026 1.00 95.81 117 ALA A O 1
ATOM 950 N N . GLU A 1 118 ? 3.605 -5.178 -0.093 1.00 95.75 118 GLU A N 1
ATOM 951 C CA . GLU A 1 118 ? 3.490 -6.518 0.501 1.00 95.75 118 GLU A CA 1
ATOM 952 C C . GLU A 1 118 ? 2.892 -6.476 1.910 1.00 95.75 118 GLU A C 1
ATOM 954 O O . GLU A 1 118 ? 1.992 -7.253 2.234 1.00 95.75 118 GLU A O 1
ATOM 959 N N . SER A 1 119 ? 3.357 -5.536 2.734 1.00 95.88 119 SER A N 1
ATOM 960 C CA . SER A 1 119 ? 2.854 -5.349 4.098 1.00 95.88 119 SER A CA 1
ATOM 961 C C . SER A 1 119 ? 1.366 -4.996 4.097 1.00 95.88 119 SER A C 1
ATOM 963 O O . SER A 1 119 ? 0.610 -5.500 4.923 1.00 95.88 119 SER A O 1
ATOM 965 N N . CYS A 1 120 ? 0.929 -4.165 3.146 1.00 96.44 120 CYS A N 1
ATOM 966 C CA . CYS A 1 120 ? -0.469 -3.783 2.992 1.00 96.44 120 CYS A CA 1
ATOM 967 C C . CYS A 1 120 ? -1.349 -4.977 2.598 1.00 96.44 120 CYS A C 1
ATOM 969 O O . CYS A 1 120 ? -2.346 -5.236 3.271 1.00 96.44 120 CYS A O 1
ATOM 971 N N . VAL A 1 121 ? -0.958 -5.736 1.564 1.00 96.75 121 VAL A N 1
ATOM 972 C CA . VAL A 1 121 ? -1.702 -6.931 1.126 1.00 96.75 121 VAL A CA 1
ATOM 973 C C . VAL A 1 121 ? -1.773 -7.966 2.243 1.00 96.75 121 VAL A C 1
ATOM 975 O O . VAL A 1 121 ? -2.850 -8.491 2.508 1.00 96.75 121 VAL A O 1
ATOM 978 N N . THR A 1 122 ? -0.658 -8.229 2.925 1.00 95.88 122 THR A N 1
ATOM 979 C CA . THR A 1 122 ? -0.601 -9.204 4.024 1.00 95.88 122 THR A CA 1
ATOM 980 C C . THR A 1 122 ? -1.482 -8.773 5.192 1.00 95.88 122 THR A C 1
ATOM 982 O O . THR A 1 122 ? -2.306 -9.554 5.651 1.00 95.88 122 THR A O 1
ATOM 985 N N . SER A 1 123 ? -1.393 -7.508 5.615 1.00 94.88 123 SER A N 1
ATOM 986 C CA . SER A 1 123 ? -2.206 -6.979 6.718 1.00 94.88 123 SER A CA 1
ATOM 987 C C . SER A 1 123 ? -3.709 -7.059 6.423 1.00 94.88 123 SER A C 1
ATOM 989 O O . SER A 1 123 ? -4.488 -7.431 7.302 1.00 94.88 123 SER A O 1
ATOM 991 N N . ILE A 1 124 ? -4.128 -6.753 5.188 1.00 94.62 124 ILE A N 1
ATOM 992 C CA . ILE A 1 124 ? -5.533 -6.880 4.785 1.00 94.62 124 ILE A CA 1
ATOM 993 C C . ILE A 1 124 ? -5.939 -8.351 4.717 1.00 94.62 124 ILE A C 1
ATOM 995 O O . ILE A 1 124 ? -6.946 -8.720 5.310 1.00 94.62 124 ILE A O 1
ATOM 999 N N . TYR A 1 125 ? -5.158 -9.197 4.047 1.00 95.25 125 TYR A N 1
ATOM 1000 C CA . TYR A 1 125 ? -5.450 -10.624 3.923 1.00 95.25 125 TYR A CA 1
ATOM 1001 C C . TYR A 1 125 ? -5.597 -11.310 5.289 1.00 95.25 125 TYR A C 1
ATOM 1003 O O . TYR A 1 125 ? -6.599 -11.982 5.524 1.00 95.25 125 TYR A O 1
ATOM 1011 N N . ASP A 1 126 ? -4.653 -11.083 6.204 1.00 93.00 126 ASP A N 1
ATOM 1012 C CA . ASP A 1 126 ? -4.660 -11.674 7.545 1.00 93.00 126 ASP A CA 1
ATOM 1013 C C . ASP A 1 126 ? -5.850 -11.184 8.371 1.00 93.00 126 ASP A C 1
ATOM 1015 O O . ASP A 1 126 ? -6.441 -11.949 9.133 1.00 93.00 126 ASP A O 1
ATOM 1019 N N . PHE A 1 127 ? -6.227 -9.911 8.228 1.00 90.81 127 PHE A N 1
ATOM 1020 C CA . PHE A 1 127 ? -7.429 -9.387 8.869 1.00 90.81 127 PHE A CA 1
ATOM 1021 C C . PHE A 1 127 ? -8.689 -10.042 8.294 1.00 90.81 127 PHE A C 1
ATOM 1023 O O . PHE A 1 127 ? -9.567 -10.450 9.054 1.00 90.81 127 PHE A O 1
ATOM 1030 N N . LEU A 1 128 ? -8.744 -10.215 6.969 1.00 91.19 128 LEU A N 1
ATOM 1031 C CA . LEU A 1 128 ? -9.854 -10.882 6.296 1.00 91.19 128 LEU A CA 1
ATOM 1032 C C . LEU A 1 128 ? -9.942 -12.388 6.590 1.00 91.19 128 LEU A C 1
ATOM 1034 O O . LEU A 1 128 ? -10.941 -13.024 6.275 1.00 91.19 128 LEU A O 1
ATOM 1038 N N . ASP A 1 129 ? -8.894 -13.000 7.129 1.00 89.00 129 ASP A N 1
ATOM 1039 C CA . ASP A 1 129 ? -8.911 -14.403 7.554 1.00 89.00 129 ASP A CA 1
ATOM 1040 C C . ASP A 1 129 ? -9.474 -14.595 8.961 1.00 89.00 129 ASP A C 1
ATOM 1042 O O . ASP A 1 129 ? -9.936 -15.675 9.315 1.00 89.00 129 ASP A O 1
ATOM 1046 N N . ARG A 1 130 ? -9.480 -13.528 9.764 1.00 85.75 130 ARG A N 1
ATOM 1047 C CA . ARG A 1 130 ? -9.929 -13.568 11.160 1.00 85.75 130 ARG A CA 1
ATOM 1048 C C . ARG A 1 130 ? -11.390 -13.174 11.347 1.00 85.75 130 ARG A C 1
ATOM 1050 O O . ARG A 1 130 ? -11.926 -13.397 12.431 1.00 85.75 130 ARG A O 1
ATOM 1057 N N . CYS A 1 131 ? -12.035 -12.569 10.352 1.00 80.00 131 CYS A N 1
ATOM 1058 C CA . CYS A 1 131 ? -13.462 -12.245 10.413 1.00 80.00 131 CYS A CA 1
ATOM 1059 C C . CYS A 1 131 ? -14.166 -12.699 9.127 1.00 80.00 131 CYS A C 1
ATOM 1061 O O . CYS A 1 131 ? -13.516 -12.892 8.109 1.00 80.00 131 CYS A O 1
ATOM 1063 N N . ASN A 1 132 ? -15.484 -12.904 9.181 1.00 70.69 132 ASN A N 1
ATOM 1064 C CA . ASN A 1 132 ? -16.235 -13.511 8.074 1.00 70.69 132 ASN A CA 1
ATOM 1065 C C . ASN A 1 132 ? -17.354 -12.623 7.505 1.00 70.69 132 ASN A C 1
ATOM 1067 O O . ASN A 1 132 ? -17.892 -12.961 6.457 1.00 70.69 132 ASN A O 1
ATOM 1071 N N . ASP A 1 133 ? -17.658 -11.479 8.132 1.00 73.31 133 ASP A N 1
ATOM 1072 C CA . ASP A 1 133 ? -18.742 -10.586 7.707 1.00 73.31 133 ASP A CA 1
ATOM 1073 C C . ASP A 1 133 ? -18.243 -9.159 7.471 1.00 73.31 133 ASP A C 1
ATOM 1075 O O . ASP A 1 133 ? -17.813 -8.448 8.385 1.00 73.31 133 ASP A O 1
ATOM 1079 N N . TRP A 1 134 ? -18.327 -8.727 6.213 1.00 79.94 134 TRP A N 1
ATOM 1080 C CA . TRP A 1 134 ? -17.796 -7.450 5.753 1.00 79.94 134 TRP A CA 1
ATOM 1081 C C . TRP A 1 134 ? -18.920 -6.507 5.364 1.00 79.94 134 TRP A C 1
ATOM 1083 O O . TRP A 1 134 ? -19.603 -6.698 4.360 1.00 79.94 134 TRP A O 1
ATOM 1093 N N . ARG A 1 135 ? -19.074 -5.420 6.121 1.00 81.62 135 ARG A N 1
ATOM 1094 C CA . ARG A 1 135 ? -19.964 -4.331 5.708 1.00 81.62 135 ARG A CA 1
ATOM 1095 C C . ARG A 1 135 ? -19.464 -3.722 4.397 1.00 81.62 135 ARG A C 1
ATOM 1097 O O . ARG A 1 135 ? -18.261 -3.529 4.218 1.00 81.62 135 ARG A O 1
ATOM 1104 N N . ARG A 1 136 ? -20.395 -3.338 3.518 1.00 81.88 136 ARG A N 1
ATOM 1105 C CA . ARG A 1 136 ? -20.102 -2.744 2.200 1.00 81.88 136 ARG A CA 1
ATOM 1106 C C . ARG A 1 136 ? -19.092 -1.593 2.263 1.00 81.88 136 ARG A C 1
ATOM 1108 O O . ARG A 1 136 ? -18.171 -1.552 1.454 1.00 81.88 136 ARG A O 1
ATOM 1115 N N . GLY A 1 137 ? -19.227 -0.696 3.245 1.00 77.81 137 GLY A N 1
ATOM 1116 C CA . GLY A 1 137 ? -18.300 0.427 3.432 1.00 77.81 137 GLY A CA 1
ATOM 1117 C C . GLY A 1 137 ? -16.864 -0.022 3.714 1.00 77.81 137 GLY A C 1
ATOM 1118 O O . GLY A 1 137 ? -15.927 0.472 3.097 1.00 77.81 137 GLY A O 1
ATOM 1119 N N . PHE A 1 138 ? -16.676 -1.025 4.576 1.00 85.31 138 PHE A N 1
ATOM 1120 C CA . PHE A 1 138 ? -15.352 -1.606 4.804 1.00 85.31 138 PHE A CA 1
ATOM 1121 C C . PHE A 1 138 ? -14.807 -2.282 3.545 1.00 85.31 138 PHE A C 1
ATOM 1123 O O . PHE A 1 138 ? -13.652 -2.059 3.182 1.00 85.31 138 PHE A O 1
ATOM 1130 N N . ALA A 1 139 ? -15.642 -3.080 2.873 1.00 88.00 139 ALA A N 1
ATOM 1131 C CA . ALA A 1 139 ? -15.238 -3.785 1.667 1.00 88.00 139 ALA A CA 1
ATOM 1132 C C . ALA A 1 139 ? -14.755 -2.813 0.584 1.00 88.00 139 ALA A C 1
ATOM 1134 O O . ALA A 1 139 ? -13.759 -3.100 -0.077 1.00 88.00 139 ALA A O 1
ATOM 1135 N N . TRP A 1 140 ? -15.382 -1.639 0.456 1.00 86.81 140 TRP A N 1
ATOM 1136 C CA . TRP A 1 140 ? -14.931 -0.573 -0.441 1.00 86.81 140 TRP A CA 1
ATOM 1137 C C . TRP A 1 140 ? -13.499 -0.117 -0.126 1.00 86.81 140 TRP A C 1
ATOM 1139 O O . TRP A 1 140 ? -12.624 -0.190 -0.992 1.00 86.81 140 TRP A O 1
ATOM 1149 N N . TYR A 1 141 ? -13.229 0.270 1.124 1.00 85.69 141 TYR A N 1
ATOM 1150 C CA . TYR A 1 141 ? -11.905 0.737 1.542 1.00 85.69 141 TYR A CA 1
ATOM 1151 C C . TYR A 1 141 ? -10.823 -0.344 1.396 1.00 85.69 141 TYR A C 1
ATOM 1153 O O . TYR A 1 141 ? -9.761 -0.093 0.822 1.00 85.69 141 TYR A O 1
ATOM 1161 N N . ALA A 1 142 ? -11.101 -1.563 1.870 1.00 90.75 142 ALA A N 1
ATOM 1162 C CA . ALA A 1 142 ? -10.173 -2.686 1.771 1.00 90.75 142 ALA A CA 1
ATOM 1163 C C . ALA A 1 142 ? -9.863 -3.032 0.306 1.00 90.75 142 ALA A C 1
ATOM 1165 O O . ALA A 1 142 ? -8.698 -3.202 -0.048 1.00 90.75 142 ALA A O 1
ATOM 1166 N N . THR A 1 143 ? -10.883 -3.040 -0.562 1.00 90.69 143 THR A N 1
ATOM 1167 C CA . THR A 1 143 ? -10.717 -3.226 -2.014 1.00 90.69 143 THR A CA 1
ATOM 1168 C C . THR A 1 143 ? -9.783 -2.172 -2.593 1.00 90.69 143 THR A C 1
ATOM 1170 O O . THR A 1 143 ? -8.844 -2.494 -3.315 1.00 90.69 143 THR A O 1
ATOM 1173 N N . TYR A 1 144 ? -10.016 -0.905 -2.265 1.00 88.12 144 TYR A N 1
ATOM 1174 C CA . TYR A 1 144 ? -9.250 0.209 -2.807 1.00 88.12 144 TYR A CA 1
ATOM 1175 C C . TYR A 1 144 ? -7.761 0.140 -2.435 1.00 88.12 144 TYR A C 1
ATOM 1177 O O . TYR A 1 144 ? -6.885 0.325 -3.286 1.00 88.12 144 TYR A O 1
ATOM 1185 N N . TRP A 1 145 ? -7.454 -0.182 -1.177 1.00 88.94 145 TRP A N 1
ATOM 1186 C CA . TRP A 1 145 ? -6.072 -0.351 -0.721 1.00 88.94 145 TRP A CA 1
ATOM 1187 C C . TRP A 1 145 ? -5.414 -1.603 -1.293 1.00 88.94 145 TRP A C 1
ATOM 1189 O O . TRP A 1 145 ? -4.271 -1.519 -1.749 1.00 88.94 145 TRP A O 1
ATOM 1199 N N . LEU A 1 146 ? -6.143 -2.723 -1.359 1.00 92.31 146 LEU A N 1
ATOM 1200 C CA . LEU A 1 146 ? -5.667 -3.947 -2.005 1.00 92.31 146 LEU A CA 1
ATOM 1201 C C . LEU A 1 146 ? -5.303 -3.702 -3.461 1.00 92.31 146 LEU A C 1
ATOM 1203 O O . LEU A 1 146 ? -4.230 -4.119 -3.881 1.00 92.31 146 LEU A O 1
ATOM 1207 N N . ILE A 1 147 ? -6.141 -3.006 -4.227 1.00 89.75 147 ILE A N 1
ATOM 1208 C CA . ILE A 1 147 ? -5.863 -2.718 -5.638 1.00 89.75 147 ILE A CA 1
ATOM 1209 C C . ILE A 1 147 ? -4.613 -1.846 -5.771 1.00 89.75 147 ILE A C 1
ATOM 1211 O O . ILE A 1 147 ? -3.733 -2.162 -6.571 1.00 89.75 147 ILE A O 1
ATOM 1215 N N . SER A 1 148 ? -4.484 -0.800 -4.948 1.00 88.19 148 SER A N 1
ATOM 1216 C CA . SER A 1 148 ? -3.299 0.067 -4.958 1.00 88.19 148 SER A CA 1
ATOM 1217 C C . SER A 1 148 ? -2.005 -0.701 -4.671 1.00 88.19 148 SER A C 1
ATOM 1219 O O . SER A 1 148 ? -0.985 -0.423 -5.300 1.00 88.19 148 SER A O 1
ATOM 1221 N N . ALA A 1 149 ? -2.025 -1.642 -3.726 1.00 93.81 149 ALA A N 1
ATOM 1222 C CA . ALA A 1 149 ? -0.858 -2.449 -3.380 1.00 93.81 149 ALA A CA 1
ATOM 1223 C C . ALA A 1 149 ? -0.587 -3.551 -4.418 1.00 93.81 149 ALA A C 1
ATOM 1225 O O . ALA A 1 149 ? 0.542 -3.716 -4.874 1.00 93.81 149 ALA A O 1
ATOM 1226 N N . SER A 1 150 ? -1.632 -4.238 -4.877 1.00 94.31 150 SER A N 1
ATOM 1227 C CA . SER A 1 150 ? -1.537 -5.292 -5.895 1.00 94.31 150 SER A CA 1
ATOM 1228 C C . SER A 1 150 ? -1.056 -4.753 -7.234 1.00 94.31 150 SER A C 1
ATOM 1230 O O . SER A 1 150 ? -0.427 -5.482 -7.990 1.00 94.31 150 SER A O 1
ATOM 1232 N N . PHE A 1 151 ? -1.305 -3.476 -7.533 1.00 91.62 151 PHE A N 1
ATOM 1233 C CA . PHE A 1 151 ? -0.764 -2.833 -8.724 1.00 91.62 151 PHE A CA 1
ATOM 1234 C C . PHE A 1 151 ? 0.768 -2.803 -8.717 1.00 91.62 151 PHE A C 1
ATOM 1236 O O . PHE A 1 151 ? 1.386 -3.093 -9.738 1.00 91.62 151 PHE A O 1
ATOM 1243 N N . VAL A 1 152 ? 1.391 -2.537 -7.562 1.00 92.44 152 VAL A N 1
ATOM 1244 C CA . VAL A 1 152 ? 2.853 -2.619 -7.409 1.00 92.44 152 VAL A CA 1
ATOM 1245 C C . VAL A 1 152 ? 3.326 -4.039 -7.713 1.00 92.44 152 VAL A C 1
ATOM 1247 O O . VAL A 1 152 ? 4.221 -4.225 -8.534 1.00 92.44 152 VAL A O 1
ATOM 1250 N N . HIS A 1 153 ? 2.676 -5.054 -7.137 1.00 92.94 153 HIS A N 1
ATOM 1251 C CA . HIS A 1 153 ? 3.021 -6.458 -7.390 1.00 92.94 153 HIS A CA 1
ATOM 1252 C C . HIS A 1 153 ? 2.796 -6.878 -8.843 1.00 92.94 153 HIS A C 1
ATOM 1254 O O . HIS A 1 153 ? 3.624 -7.593 -9.396 1.00 92.94 153 HIS A O 1
ATOM 1260 N N . ALA A 1 154 ? 1.717 -6.418 -9.478 1.00 91.31 154 ALA A N 1
ATOM 1261 C CA . ALA A 1 154 ? 1.397 -6.669 -10.881 1.00 91.31 154 ALA A CA 1
ATOM 1262 C C . ALA A 1 154 ? 2.481 -6.117 -11.805 1.00 91.31 154 ALA A C 1
ATOM 1264 O O . ALA A 1 154 ? 2.948 -6.801 -12.716 1.00 91.31 154 ALA A O 1
ATOM 1265 N N . VAL A 1 155 ? 2.913 -4.892 -11.528 1.00 88.69 155 VAL A N 1
ATOM 1266 C CA . VAL A 1 155 ? 3.994 -4.227 -12.241 1.00 88.69 155 VAL A CA 1
ATOM 1267 C C . VAL A 1 155 ? 5.306 -4.995 -12.037 1.00 88.69 155 VAL A C 1
ATOM 1269 O O . VAL A 1 155 ? 5.946 -5.389 -13.012 1.00 88.69 155 VAL A O 1
ATOM 1272 N N . CYS A 1 156 ? 5.671 -5.325 -10.798 1.00 89.25 156 CYS A N 1
ATOM 1273 C CA . CYS A 1 156 ? 6.858 -6.133 -10.524 1.00 89.25 156 CYS A CA 1
ATOM 1274 C C . CYS A 1 156 ? 6.789 -7.516 -11.200 1.00 89.25 156 CYS A C 1
ATOM 1276 O O . CYS A 1 156 ? 7.772 -7.951 -11.793 1.00 89.25 156 CYS A O 1
ATOM 1278 N N . PHE A 1 157 ? 5.638 -8.192 -11.192 1.00 87.50 157 PHE A N 1
ATOM 1279 C CA . PHE A 1 157 ? 5.420 -9.484 -11.852 1.00 87.50 157 PHE A CA 1
ATOM 1280 C C . PHE A 1 157 ? 5.574 -9.409 -13.378 1.00 87.50 157 PHE A C 1
ATOM 1282 O O . PHE A 1 157 ? 6.149 -10.317 -13.991 1.00 87.50 157 PHE A O 1
ATOM 1289 N N . ALA A 1 158 ? 5.065 -8.338 -13.991 1.00 84.81 158 ALA A N 1
ATOM 1290 C CA . ALA A 1 158 ? 5.091 -8.139 -15.435 1.00 84.81 158 ALA A CA 1
ATOM 1291 C C . ALA A 1 158 ? 6.498 -7.843 -15.970 1.00 84.81 158 ALA A C 1
ATOM 1293 O O . ALA A 1 158 ? 6.840 -8.320 -17.054 1.00 84.81 158 ALA A O 1
ATOM 1294 N N . TYR A 1 159 ? 7.298 -7.092 -15.205 1.00 80.75 159 TYR A N 1
ATOM 1295 C CA . TYR A 1 159 ? 8.620 -6.612 -15.621 1.00 80.75 159 TYR A CA 1
ATOM 1296 C C . TYR A 1 159 ? 9.798 -7.358 -14.972 1.00 80.75 159 TYR A C 1
ATOM 1298 O O . TYR A 1 159 ? 10.946 -7.124 -15.347 1.00 80.75 159 TYR A O 1
ATOM 1306 N N . SER A 1 160 ? 9.556 -8.288 -14.041 1.00 77.00 160 SER A N 1
ATOM 1307 C CA . SER A 1 160 ? 10.625 -9.139 -13.502 1.00 77.00 160 SER A CA 1
ATOM 1308 C C . SER A 1 160 ? 11.127 -10.124 -14.564 1.00 77.00 160 SER A C 1
ATOM 1310 O O . SER A 1 160 ? 10.320 -10.857 -15.152 1.00 77.00 160 SER A O 1
ATOM 1312 N N . PRO A 1 161 ? 12.450 -10.218 -14.797 1.00 67.38 161 PRO A N 1
ATOM 1313 C CA . PRO A 1 161 ? 12.991 -11.197 -15.727 1.00 67.38 161 PRO A CA 1
ATOM 1314 C C . PRO A 1 161 ? 12.741 -12.616 -15.199 1.00 67.38 161 PRO A C 1
ATOM 1316 O O . PRO A 1 161 ? 12.856 -12.876 -14.003 1.00 67.38 161 PRO A O 1
ATOM 1319 N N . VAL A 1 162 ? 12.435 -13.564 -16.094 1.00 61.88 162 VAL A N 1
ATOM 1320 C CA . VAL A 1 162 ? 12.178 -14.981 -15.735 1.00 61.88 162 VAL A CA 1
ATOM 1321 C C . VAL A 1 162 ? 13.376 -15.610 -15.013 1.00 61.88 162 VAL A C 1
ATOM 1323 O O . VAL A 1 162 ? 13.211 -16.516 -14.206 1.00 61.88 162 VAL A O 1
ATOM 1326 N N . SER A 1 163 ? 14.583 -15.099 -15.266 1.00 55.72 163 SER A N 1
ATOM 1327 C CA . SER A 1 163 ? 15.827 -15.533 -14.630 1.00 55.72 163 SER A CA 1
ATOM 1328 C C . SER A 1 163 ? 16.071 -14.944 -13.234 1.00 55.72 163 SER A C 1
ATOM 1330 O O . SER A 1 163 ? 17.074 -15.294 -12.615 1.00 55.72 163 SER A O 1
ATOM 1332 N N . ALA A 1 164 ? 15.218 -14.044 -12.726 1.00 58.50 164 ALA A N 1
ATOM 1333 C CA . ALA A 1 164 ? 15.336 -13.525 -11.364 1.00 58.50 164 ALA A CA 1
ATOM 1334 C C . ALA A 1 164 ? 14.888 -14.593 -10.353 1.00 58.50 164 ALA A C 1
ATOM 1336 O O . ALA A 1 164 ? 13.723 -14.680 -9.978 1.00 58.50 164 ALA A O 1
ATOM 1337 N N . THR A 1 165 ? 15.840 -15.407 -9.902 1.00 49.69 165 THR A N 1
ATOM 1338 C CA . THR A 1 165 ? 15.670 -16.491 -8.918 1.00 49.69 165 THR A CA 1
ATOM 1339 C C . THR A 1 165 ? 15.836 -16.046 -7.461 1.00 49.69 165 THR A C 1
ATOM 1341 O O . THR A 1 165 ? 15.854 -16.883 -6.564 1.00 49.69 165 THR A O 1
ATOM 1344 N N . LYS A 1 166 ? 15.966 -14.742 -7.172 1.00 52.69 166 LYS A N 1
ATOM 1345 C CA . LYS A 1 166 ? 16.036 -14.278 -5.776 1.00 52.69 166 LYS A CA 1
ATOM 1346 C C . LYS A 1 166 ? 14.658 -14.346 -5.111 1.00 52.69 166 LYS A C 1
ATOM 1348 O O . LYS A 1 166 ? 13.715 -13.711 -5.571 1.00 52.69 166 LYS A O 1
ATOM 1353 N N . ASN A 1 167 ? 14.584 -15.043 -3.978 1.00 54.28 167 ASN A N 1
ATOM 1354 C CA . ASN A 1 167 ? 13.347 -15.392 -3.264 1.00 54.28 167 ASN A CA 1
ATOM 1355 C C . ASN A 1 167 ? 12.414 -14.218 -2.898 1.00 54.28 167 ASN A C 1
ATOM 1357 O O . ASN A 1 167 ? 11.232 -14.457 -2.696 1.00 54.28 167 ASN A O 1
ATOM 1361 N N . CYS A 1 168 ? 12.907 -12.978 -2.806 1.00 53.66 168 CYS A N 1
ATOM 1362 C CA . CYS A 1 168 ? 12.131 -11.793 -2.398 1.00 53.66 168 CYS A CA 1
ATOM 1363 C C . CYS A 1 168 ? 11.905 -10.750 -3.511 1.00 53.66 168 CYS A C 1
ATOM 1365 O O . CYS A 1 168 ? 11.358 -9.684 -3.250 1.00 53.66 168 CYS A O 1
ATOM 1367 N N . ALA A 1 169 ? 12.343 -11.030 -4.741 1.00 62.28 169 ALA A N 1
ATOM 1368 C CA . ALA A 1 169 ? 12.132 -10.151 -5.899 1.00 62.28 169 ALA A CA 1
ATOM 1369 C C . ALA A 1 169 ? 11.965 -10.924 -7.219 1.00 62.28 169 ALA A C 1
ATOM 1371 O O . A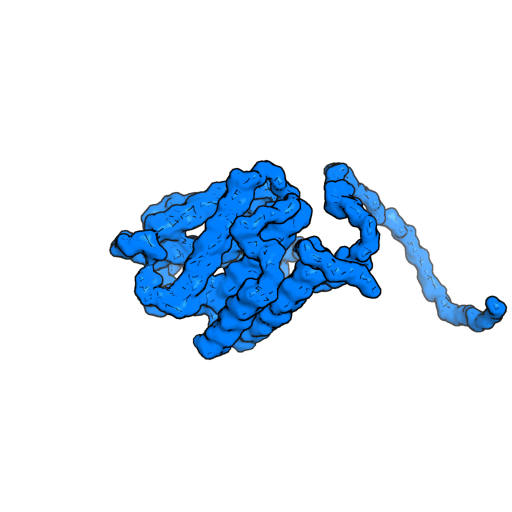LA A 1 169 ? 11.985 -10.340 -8.301 1.00 62.28 169 ALA A O 1
ATOM 1372 N N . GLY A 1 170 ? 11.844 -12.248 -7.133 1.00 74.00 170 GLY A N 1
ATOM 1373 C CA . GLY A 1 170 ? 11.617 -13.120 -8.270 1.00 74.00 170 GLY A CA 1
ATOM 1374 C C . GLY A 1 170 ? 10.159 -13.113 -8.708 1.00 74.00 170 GLY A C 1
ATOM 1375 O O . GLY A 1 170 ? 9.248 -12.775 -7.953 1.00 74.00 170 GLY A O 1
ATOM 1376 N N . ARG A 1 171 ? 9.924 -13.547 -9.943 1.00 82.56 171 ARG A N 1
ATOM 1377 C CA . ARG A 1 171 ? 8.578 -13.602 -10.523 1.00 82.56 171 ARG A CA 1
ATOM 1378 C C . ARG A 1 171 ? 7.611 -14.467 -9.707 1.00 82.56 171 ARG A C 1
ATOM 1380 O O . ARG A 1 171 ? 6.433 -14.137 -9.611 1.00 82.56 171 ARG A O 1
ATOM 1387 N N . ASP A 1 172 ? 8.111 -15.537 -9.093 1.00 84.44 172 ASP A N 1
ATOM 1388 C CA . ASP A 1 172 ? 7.317 -16.436 -8.248 1.00 84.44 172 ASP A CA 1
ATOM 1389 C C . ASP A 1 172 ? 6.887 -15.776 -6.933 1.00 84.44 172 ASP A C 1
ATOM 1391 O O . ASP A 1 172 ? 5.769 -16.003 -6.477 1.00 84.44 172 ASP A O 1
ATOM 1395 N N . TYR A 1 173 ? 7.731 -14.906 -6.370 1.00 87.31 173 TYR A N 1
ATOM 1396 C CA . TYR A 1 173 ? 7.391 -14.120 -5.185 1.00 87.31 173 TYR A CA 1
ATOM 1397 C C . TYR A 1 173 ? 6.216 -13.183 -5.482 1.00 87.31 173 TYR A C 1
ATOM 1399 O O . TYR A 1 173 ? 5.183 -13.262 -4.823 1.00 87.31 173 TYR A O 1
ATOM 1407 N N . TRP A 1 174 ? 6.319 -12.387 -6.555 1.00 89.38 174 TRP A N 1
ATOM 1408 C CA . TRP A 1 174 ? 5.235 -11.488 -6.972 1.00 89.38 174 TRP A CA 1
ATOM 1409 C C . TRP A 1 174 ? 3.962 -12.240 -7.355 1.00 89.38 174 TRP A C 1
ATOM 1411 O O . TRP A 1 174 ? 2.862 -11.757 -7.097 1.00 89.38 174 TRP A O 1
ATOM 1421 N N . ARG A 1 175 ? 4.096 -13.447 -7.924 1.00 91.00 175 ARG A N 1
ATOM 1422 C CA . ARG A 1 175 ? 2.955 -14.333 -8.167 1.00 91.00 175 ARG A CA 1
ATOM 1423 C C . ARG A 1 175 ? 2.251 -14.697 -6.859 1.00 91.00 175 ARG A C 1
ATOM 1425 O O . ARG A 1 175 ? 1.030 -14.594 -6.801 1.00 91.00 175 ARG A O 1
ATOM 1432 N N . GLY A 1 176 ? 3.000 -15.089 -5.829 1.00 92.38 176 GLY A N 1
ATOM 1433 C CA . GLY A 1 176 ? 2.452 -15.404 -4.509 1.00 92.38 176 GLY A CA 1
ATOM 1434 C C . GLY A 1 176 ? 1.734 -14.211 -3.871 1.00 92.38 176 GLY A C 1
ATOM 1435 O O . GLY A 1 176 ? 0.615 -14.358 -3.381 1.00 92.38 176 GLY A O 1
ATOM 1436 N N . SER A 1 177 ? 2.322 -13.014 -3.950 1.00 93.25 177 SER A N 1
ATOM 1437 C CA . SER A 1 177 ? 1.694 -11.776 -3.466 1.00 93.25 177 SER A CA 1
ATOM 1438 C C . SER A 1 177 ? 0.375 -11.469 -4.183 1.00 93.25 177 SER A C 1
ATOM 1440 O O . SER A 1 177 ? -0.634 -11.179 -3.540 1.00 93.25 177 SER A O 1
ATOM 1442 N N . LEU A 1 178 ? 0.349 -11.602 -5.514 1.00 94.44 178 LEU A N 1
ATOM 1443 C CA . LEU A 1 178 ? -0.858 -11.416 -6.323 1.00 94.44 178 LEU A CA 1
ATOM 1444 C C . LEU A 1 178 ? -1.933 -12.467 -6.024 1.00 94.44 178 LEU A C 1
ATOM 1446 O O . LEU A 1 178 ? -3.108 -12.125 -5.943 1.00 94.44 178 LEU A O 1
ATOM 1450 N N . GLN A 1 179 ? -1.552 -13.730 -5.823 1.00 95.44 179 GLN A N 1
ATOM 1451 C CA . GLN A 1 179 ? -2.486 -14.782 -5.412 1.00 95.44 179 GLN A CA 1
ATOM 1452 C C . GLN A 1 179 ? -3.123 -14.458 -4.059 1.00 95.44 179 GLN A C 1
ATOM 1454 O O . GLN A 1 179 ? -4.334 -14.592 -3.902 1.00 95.44 179 GLN A O 1
ATOM 1459 N N . ARG A 1 180 ? -2.336 -13.955 -3.101 1.00 96.00 180 ARG A N 1
ATOM 1460 C CA . ARG A 1 180 ? -2.863 -13.503 -1.808 1.00 96.00 180 ARG A CA 1
ATOM 1461 C C . ARG A 1 180 ? -3.869 -12.363 -1.970 1.00 96.00 180 ARG A C 1
ATOM 1463 O O . ARG A 1 180 ? -4.920 -12.382 -1.333 1.00 96.00 180 ARG A O 1
ATOM 1470 N N . ALA A 1 181 ? -3.584 -11.402 -2.846 1.00 96.06 181 ALA A N 1
ATOM 1471 C CA . ALA A 1 181 ? -4.518 -10.324 -3.149 1.00 96.06 181 ALA A CA 1
ATOM 1472 C C . ALA A 1 181 ? -5.812 -10.822 -3.814 1.00 96.06 181 ALA A C 1
ATOM 1474 O O . ALA A 1 181 ? -6.889 -10.358 -3.450 1.00 96.06 181 ALA A O 1
ATOM 1475 N N . VAL A 1 182 ? -5.731 -11.783 -4.741 1.00 95.81 182 VAL A N 1
ATOM 1476 C CA . VAL A 1 182 ? -6.906 -12.422 -5.362 1.00 95.81 182 VAL A CA 1
ATOM 1477 C C . VAL A 1 182 ? -7.797 -13.066 -4.303 1.00 95.81 182 VAL A C 1
ATOM 1479 O O . VAL A 1 182 ? -8.987 -12.772 -4.265 1.00 95.81 182 VAL A O 1
ATOM 1482 N N . LEU A 1 183 ? -7.220 -13.856 -3.394 1.00 95.44 183 LEU A N 1
ATOM 1483 C CA . LEU A 1 183 ? -7.965 -14.492 -2.301 1.00 95.44 183 LEU A CA 1
ATOM 1484 C C . LEU A 1 183 ? -8.605 -13.459 -1.358 1.00 95.44 183 LEU A C 1
ATOM 1486 O O . LEU A 1 183 ? -9.731 -13.636 -0.899 1.00 95.44 183 LEU A O 1
ATOM 1490 N N . ALA A 1 184 ? -7.911 -12.354 -1.075 1.00 94.88 184 ALA A N 1
ATOM 1491 C CA . ALA A 1 184 ? -8.472 -11.257 -0.290 1.00 94.88 184 ALA A CA 1
ATOM 1492 C C . ALA A 1 184 ? -9.658 -10.581 -1.007 1.00 94.88 184 ALA A C 1
ATOM 1494 O O . ALA A 1 184 ? -10.681 -10.300 -0.386 1.00 94.88 184 ALA A O 1
ATOM 1495 N N . LEU A 1 185 ? -9.541 -10.335 -2.315 1.00 94.19 185 LEU A N 1
ATOM 1496 C CA . LEU A 1 185 ? -10.597 -9.722 -3.125 1.00 94.19 185 LEU A CA 1
ATOM 1497 C C . LEU A 1 185 ? -11.811 -10.640 -3.294 1.00 94.19 185 LEU A C 1
ATOM 1499 O O . LEU A 1 185 ? -12.935 -10.144 -3.287 1.00 94.19 185 LEU A O 1
ATOM 1503 N N . GLU A 1 186 ? -11.601 -11.953 -3.383 1.00 94.19 186 GLU A N 1
ATOM 1504 C CA . GLU A 1 186 ? -12.673 -12.952 -3.411 1.00 94.19 186 GLU A CA 1
ATOM 1505 C C . GLU A 1 186 ? -13.552 -12.848 -2.157 1.00 94.19 186 GLU A C 1
ATOM 1507 O O . GLU A 1 186 ? -14.773 -12.713 -2.264 1.00 94.19 186 GLU A O 1
ATOM 1512 N N . LYS A 1 187 ? -12.934 -12.786 -0.967 1.00 93.06 187 LYS A N 1
ATOM 1513 C CA . LYS A 1 187 ? -13.646 -12.612 0.314 1.00 93.06 187 LYS A CA 1
ATOM 1514 C C . LYS A 1 187 ? -14.471 -11.323 0.371 1.00 93.06 187 LYS A C 1
ATOM 1516 O O . LYS A 1 187 ? -15.505 -11.277 1.032 1.00 93.06 187 LYS A O 1
ATOM 1521 N N . LEU A 1 188 ? -14.021 -10.271 -0.311 1.00 91.69 188 LEU A N 1
ATOM 1522 C CA . LEU A 1 188 ? -14.718 -8.983 -0.386 1.00 91.69 188 LEU A CA 1
ATOM 1523 C C . LEU A 1 188 ? -15.769 -8.927 -1.507 1.00 91.69 188 LEU A C 1
ATOM 1525 O O . LEU A 1 188 ? -16.612 -8.027 -1.509 1.00 91.69 188 LEU A O 1
ATOM 1529 N N . GLY A 1 189 ? -15.731 -9.864 -2.459 1.00 89.44 189 GLY A N 1
ATOM 1530 C CA . GLY A 1 189 ? -16.536 -9.854 -3.682 1.00 89.44 189 GLY A CA 1
ATOM 1531 C C . GLY A 1 189 ? -18.042 -9.890 -3.440 1.00 89.44 189 GLY A C 1
ATOM 1532 O O . GLY A 1 189 ? -18.792 -9.256 -4.182 1.00 89.44 189 GLY A O 1
ATOM 1533 N N . SER A 1 190 ? -18.482 -10.563 -2.376 1.00 86.69 190 SER A N 1
ATOM 1534 C CA . SER A 1 190 ? -19.893 -10.613 -1.970 1.00 86.69 190 SER A CA 1
ATOM 1535 C C . SER A 1 190 ? -20.418 -9.260 -1.480 1.00 86.69 190 SER A C 1
ATOM 1537 O O . SER A 1 190 ? -21.581 -8.932 -1.698 1.00 86.69 190 SER A O 1
ATOM 1539 N N . ALA A 1 191 ? -19.557 -8.453 -0.856 1.00 87.38 191 ALA A N 1
ATOM 1540 C CA . ALA A 1 191 ? -19.911 -7.158 -0.285 1.00 87.38 191 ALA A CA 1
ATOM 1541 C C . ALA A 1 191 ? -19.671 -5.986 -1.252 1.00 87.38 191 ALA A C 1
ATOM 1543 O O . ALA A 1 191 ? -20.255 -4.913 -1.076 1.00 87.38 191 ALA A O 1
ATOM 1544 N N . HIS A 1 192 ? -18.805 -6.153 -2.259 1.00 87.50 192 HIS A N 1
ATOM 1545 C CA . HIS A 1 192 ? -18.419 -5.067 -3.154 1.00 87.50 192 HIS A CA 1
ATOM 1546 C C . HIS A 1 192 ? -18.098 -5.531 -4.583 1.00 87.50 192 HIS A C 1
ATOM 1548 O O . HIS A 1 192 ? -17.090 -6.188 -4.841 1.00 87.50 192 HIS A O 1
ATOM 1554 N N . ILE A 1 193 ? -18.904 -5.087 -5.556 1.00 86.56 193 ILE A N 1
ATOM 1555 C CA . ILE A 1 193 ? -18.782 -5.501 -6.966 1.00 86.56 193 ILE A CA 1
ATOM 1556 C C . ILE A 1 193 ? -17.407 -5.198 -7.576 1.00 86.56 193 ILE A C 1
ATOM 1558 O O . ILE A 1 193 ? -16.914 -5.960 -8.407 1.00 86.56 193 ILE A O 1
ATOM 1562 N N . LYS A 1 194 ? -16.746 -4.112 -7.155 1.00 85.75 194 LYS A N 1
ATOM 1563 C CA . LYS A 1 194 ? -15.418 -3.766 -7.680 1.00 85.75 194 LYS A CA 1
ATOM 1564 C C . LYS A 1 194 ? -14.325 -4.681 -7.141 1.00 85.75 194 LYS A C 1
ATOM 1566 O O . LYS A 1 194 ? -13.330 -4.864 -7.831 1.00 85.75 194 LYS A O 1
ATOM 1571 N N . ALA A 1 195 ? -14.531 -5.304 -5.978 1.00 89.69 195 ALA A N 1
ATOM 1572 C CA . ALA A 1 195 ? -13.632 -6.347 -5.493 1.00 89.69 195 ALA A CA 1
ATOM 1573 C C . ALA A 1 195 ? -13.667 -7.552 -6.439 1.00 89.69 195 ALA A C 1
ATOM 1575 O O . ALA A 1 195 ? -12.626 -7.983 -6.925 1.00 89.69 195 ALA A O 1
ATOM 1576 N N . ALA A 1 196 ? -14.872 -8.001 -6.807 1.00 89.00 196 ALA A N 1
ATOM 1577 C CA . ALA A 1 196 ? -15.061 -9.092 -7.762 1.00 89.00 196 ALA A CA 1
ATOM 1578 C C . ALA A 1 196 ? -14.512 -8.756 -9.165 1.00 89.00 196 ALA A C 1
ATOM 1580 O O . ALA A 1 196 ? -13.983 -9.624 -9.857 1.00 89.00 196 ALA A O 1
ATOM 1581 N N . GLN A 1 197 ? -14.613 -7.497 -9.607 1.00 88.94 197 GLN A N 1
ATOM 1582 C CA . GLN A 1 197 ? -14.000 -7.059 -10.867 1.00 88.94 197 GLN A CA 1
ATOM 1583 C C . GLN A 1 197 ? -12.469 -7.085 -10.793 1.00 88.94 197 GLN A C 1
ATOM 1585 O O . GLN A 1 197 ? -11.826 -7.644 -11.680 1.00 88.94 197 GLN A O 1
ATOM 1590 N N . ALA A 1 198 ? -11.887 -6.532 -9.728 1.00 88.75 198 ALA A N 1
ATOM 1591 C CA . ALA A 1 198 ? -10.442 -6.521 -9.530 1.00 88.75 198 ALA A CA 1
ATOM 1592 C C . ALA A 1 198 ? -9.864 -7.938 -9.411 1.00 88.75 198 ALA A C 1
ATOM 1594 O O . ALA A 1 198 ? -8.827 -8.219 -10.009 1.00 88.75 198 ALA A O 1
ATOM 1595 N N . GLN A 1 199 ? -10.567 -8.844 -8.723 1.00 93.00 199 GLN A N 1
ATOM 1596 C CA . GLN A 1 199 ? -10.211 -10.260 -8.629 1.00 93.00 199 GLN A CA 1
ATOM 1597 C C . GLN A 1 199 ? -10.012 -10.870 -10.023 1.00 93.00 199 GLN A C 1
ATOM 1599 O O . GLN A 1 199 ? -8.929 -11.368 -10.328 1.00 93.00 199 GLN A O 1
ATOM 1604 N N . LYS A 1 200 ? -11.016 -10.750 -10.904 1.00 89.56 200 LYS A N 1
ATOM 1605 C CA . LYS A 1 200 ? -10.968 -11.297 -12.272 1.00 89.56 200 LYS A CA 1
ATOM 1606 C C . LYS A 1 200 ? -9.797 -10.749 -13.085 1.00 89.56 200 LYS A C 1
ATOM 1608 O O . LYS A 1 200 ? -9.185 -11.471 -13.870 1.00 89.56 200 LYS A O 1
ATOM 1613 N N . VAL A 1 201 ? -9.487 -9.463 -12.919 1.00 89.62 201 VAL A N 1
ATOM 1614 C CA . VAL A 1 201 ? -8.369 -8.824 -13.624 1.00 89.62 201 VAL A CA 1
ATOM 1615 C C . VAL A 1 201 ? -7.029 -9.384 -13.145 1.00 89.62 201 VAL A C 1
ATOM 1617 O O . VAL A 1 201 ? -6.177 -9.716 -13.971 1.00 89.62 201 VAL A O 1
ATOM 1620 N N . LEU A 1 202 ? -6.842 -9.536 -11.831 1.00 90.00 202 LEU A N 1
ATOM 1621 C CA . LEU A 1 202 ? -5.615 -10.113 -11.279 1.00 90.00 202 LEU A CA 1
ATOM 1622 C C . LEU A 1 202 ? -5.465 -11.602 -11.632 1.00 90.00 202 LEU A C 1
ATOM 1624 O O . LEU A 1 202 ? -4.363 -12.038 -11.957 1.00 90.00 202 LEU A O 1
ATOM 1628 N N . GLU A 1 203 ? -6.553 -12.375 -11.658 1.00 90.94 203 GLU A N 1
ATOM 1629 C CA . GLU A 1 203 ? -6.548 -13.771 -12.127 1.00 90.94 203 GLU A CA 1
ATOM 1630 C C . GLU A 1 203 ? -6.135 -13.880 -13.600 1.00 90.94 203 GLU A C 1
ATOM 1632 O O . GLU A 1 203 ? -5.278 -14.697 -13.951 1.00 90.94 203 GLU A O 1
ATOM 1637 N N . LYS A 1 204 ? -6.681 -13.012 -14.464 1.00 87.94 204 LYS A N 1
ATOM 1638 C CA . LYS A 1 204 ? -6.286 -12.927 -15.879 1.00 87.94 204 LYS A CA 1
ATOM 1639 C C . LYS A 1 204 ? -4.791 -12.631 -16.008 1.00 87.94 204 LYS A C 1
ATOM 1641 O O . LYS A 1 204 ? -4.115 -13.282 -16.802 1.00 87.94 204 LYS A O 1
ATOM 1646 N N . LEU A 1 205 ? -4.270 -11.694 -15.213 1.00 86.69 205 LEU A N 1
ATOM 1647 C CA . LEU A 1 205 ? -2.846 -11.353 -15.190 1.00 86.69 205 LEU A CA 1
ATOM 1648 C C . LEU A 1 205 ? -1.976 -12.538 -14.744 1.00 86.69 205 LEU A C 1
ATOM 1650 O O . LEU A 1 205 ? -0.942 -12.806 -15.353 1.00 86.69 205 LEU A O 1
ATOM 1654 N N . LEU A 1 206 ? -2.397 -13.273 -13.714 1.00 86.38 206 LEU A N 1
ATOM 1655 C CA . LEU A 1 206 ? -1.698 -14.463 -13.220 1.00 86.38 206 LEU A CA 1
ATOM 1656 C C . LEU A 1 206 ? -1.654 -15.597 -14.255 1.00 8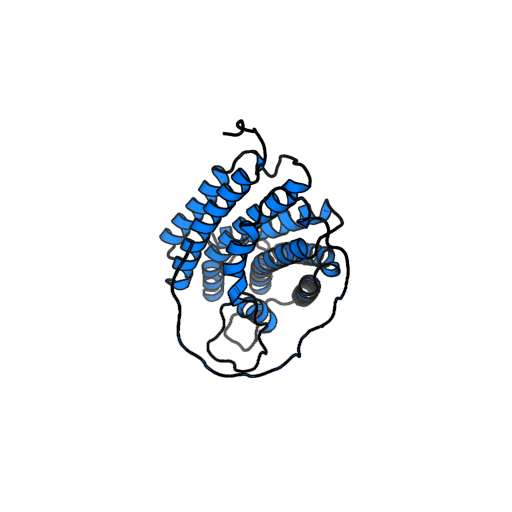6.38 206 LEU A C 1
ATOM 1658 O O . LEU A 1 206 ? -0.670 -16.339 -14.303 1.00 86.38 206 LEU A O 1
ATOM 1662 N N . GLY A 1 207 ? -2.679 -15.702 -15.105 1.00 81.38 207 GLY A N 1
ATOM 1663 C CA . GLY A 1 207 ? -2.715 -16.623 -16.243 1.00 81.38 207 GLY A CA 1
ATOM 1664 C C . GLY A 1 207 ? -1.729 -16.275 -17.368 1.00 81.38 207 GLY A C 1
ATOM 1665 O O . GLY A 1 207 ? -1.448 -17.119 -18.219 1.00 81.38 207 GLY A O 1
ATOM 1666 N N . MET A 1 208 ? -1.161 -15.062 -17.380 1.00 75.56 208 MET A N 1
ATOM 1667 C CA . MET A 1 208 ? -0.179 -14.646 -18.385 1.00 75.56 208 MET A CA 1
ATOM 1668 C C . MET A 1 208 ? 1.203 -15.246 -18.076 1.00 75.56 208 MET A C 1
ATOM 1670 O O . MET A 1 208 ? 1.970 -14.782 -17.226 1.00 75.56 208 MET A O 1
ATOM 1674 N N . SER A 1 209 ? 1.561 -16.297 -18.813 1.00 59.41 209 SER A N 1
ATOM 1675 C CA . SER A 1 209 ? 2.796 -17.060 -18.605 1.00 59.41 209 SER A CA 1
ATOM 1676 C C . SER A 1 209 ? 4.082 -16.302 -18.956 1.00 59.41 209 SER A C 1
ATOM 1678 O O . SER A 1 209 ? 5.138 -16.646 -18.427 1.00 59.41 209 SER A O 1
ATOM 1680 N N . SER A 1 210 ? 4.028 -15.254 -19.780 1.00 60.75 210 SER A N 1
ATOM 1681 C CA . SER A 1 210 ? 5.218 -14.554 -20.294 1.00 60.75 210 SER A CA 1
ATOM 1682 C C . SER A 1 210 ? 5.384 -13.148 -19.695 1.00 60.75 210 SER A C 1
ATOM 1684 O O . SER A 1 210 ? 4.376 -12.469 -19.497 1.00 60.75 210 SER A O 1
ATOM 1686 N N . PRO A 1 211 ? 6.622 -12.687 -19.411 1.00 60.06 211 PRO A N 1
ATOM 1687 C CA . PRO A 1 211 ? 6.874 -11.289 -19.060 1.00 60.06 211 PRO A CA 1
ATOM 1688 C C . PRO A 1 211 ? 6.446 -10.362 -20.196 1.00 60.06 211 PRO A C 1
ATOM 1690 O O . PRO A 1 211 ? 6.536 -10.734 -21.372 1.00 60.06 211 PRO A O 1
ATOM 1693 N N . LEU A 1 212 ? 6.028 -9.146 -19.852 1.00 59.94 212 LEU A N 1
ATOM 1694 C CA . LEU A 1 212 ? 5.787 -8.119 -20.859 1.00 59.94 212 LEU A CA 1
ATOM 1695 C C . LEU A 1 212 ? 7.133 -7.641 -21.420 1.00 59.94 212 LEU A C 1
ATOM 1697 O O . LEU A 1 212 ? 8.117 -7.505 -20.692 1.00 59.94 212 LEU A O 1
ATOM 1701 N N . LYS A 1 213 ? 7.193 -7.409 -22.736 1.00 52.12 213 LYS A N 1
ATOM 1702 C CA . LYS A 1 213 ? 8.371 -6.798 -23.369 1.00 52.12 213 LYS A CA 1
ATOM 1703 C C . LYS A 1 213 ? 8.494 -5.330 -22.918 1.00 52.12 213 LYS A C 1
ATOM 1705 O O . LYS A 1 213 ? 7.464 -4.698 -22.678 1.00 52.12 213 LYS A O 1
ATOM 1710 N N . PRO A 1 214 ? 9.716 -4.769 -22.829 1.00 47.78 214 PRO A N 1
ATOM 1711 C CA . PRO A 1 214 ? 9.904 -3.342 -22.565 1.00 47.78 214 PRO A CA 1
ATOM 1712 C C . PRO A 1 214 ? 9.193 -2.483 -23.624 1.00 47.78 214 PRO A C 1
ATOM 1714 O O . PRO A 1 214 ? 9.004 -2.928 -24.758 1.00 47.78 214 PRO A O 1
ATOM 1717 N N . TRP A 1 215 ? 8.822 -1.259 -23.228 1.00 45.84 215 TRP A N 1
ATOM 1718 C CA . TRP A 1 215 ? 7.873 -0.301 -23.837 1.00 45.84 215 TRP A CA 1
ATOM 1719 C C . TRP A 1 215 ? 8.036 0.069 -25.331 1.00 45.84 215 TRP A C 1
ATOM 1721 O O . TRP A 1 215 ? 7.319 0.926 -25.839 1.00 45.84 215 TRP A O 1
ATOM 1731 N N . ASN A 1 216 ? 8.920 -0.585 -26.079 1.00 43.69 216 ASN A N 1
ATOM 1732 C CA . ASN A 1 216 ? 9.324 -0.156 -27.417 1.00 43.69 216 ASN A CA 1
ATOM 1733 C C . ASN A 1 216 ? 8.605 -0.913 -28.546 1.00 43.69 216 ASN A C 1
ATOM 1735 O O . ASN A 1 216 ? 8.859 -0.640 -29.717 1.00 43.69 216 ASN A O 1
ATOM 1739 N N . GLN A 1 217 ? 7.722 -1.869 -28.236 1.00 39.09 217 GLN A N 1
ATOM 1740 C CA . GLN A 1 217 ? 6.921 -2.576 -29.240 1.00 39.09 217 GLN A CA 1
ATOM 1741 C C . GLN A 1 217 ? 5.508 -2.854 -28.723 1.00 39.09 217 GLN A C 1
ATOM 1743 O O . GLN A 1 217 ? 5.290 -3.800 -27.973 1.00 39.09 217 GLN A O 1
ATOM 1748 N N . GLN A 1 218 ? 4.572 -2.008 -29.162 1.00 38.34 218 GLN A N 1
ATOM 1749 C CA . GLN A 1 218 ? 3.155 -2.297 -29.399 1.00 38.34 218 GLN A CA 1
ATOM 1750 C C . GLN A 1 218 ? 2.508 -3.365 -28.496 1.00 38.34 218 GLN A C 1
ATOM 1752 O O . GLN A 1 218 ? 2.030 -4.387 -28.975 1.00 38.34 218 GLN A O 1
ATOM 1757 N N . PHE A 1 219 ? 2.419 -3.104 -27.196 1.00 35.22 219 PHE A N 1
ATOM 1758 C CA . PHE A 1 219 ? 1.379 -3.705 -26.371 1.00 35.22 219 PHE A CA 1
ATOM 1759 C C . PHE A 1 219 ? 0.818 -2.625 -25.464 1.00 35.22 219 PHE A C 1
ATOM 1761 O O . PHE A 1 219 ? 1.486 -2.142 -24.552 1.00 35.22 219 PHE A O 1
ATOM 1768 N N . ALA A 1 220 ? -0.429 -2.252 -25.746 1.00 34.53 220 ALA A N 1
ATOM 1769 C CA . ALA A 1 220 ? -1.311 -1.723 -24.731 1.00 34.53 220 ALA A CA 1
ATOM 1770 C C . ALA A 1 220 ? -1.260 -2.716 -23.563 1.00 34.53 220 ALA A C 1
ATOM 1772 O O . ALA A 1 220 ? -1.750 -3.841 -23.681 1.00 34.53 220 ALA A O 1
ATOM 1773 N N . ILE A 1 221 ? -0.631 -2.331 -22.447 1.00 39.12 221 ILE A N 1
ATOM 1774 C CA . ILE A 1 221 ? -1.129 -2.797 -21.152 1.00 39.12 221 ILE A CA 1
ATOM 1775 C C . ILE A 1 221 ? -2.617 -2.518 -21.260 1.00 39.12 221 ILE A C 1
ATOM 1777 O O . ILE A 1 221 ? -2.939 -1.355 -21.497 1.00 39.12 221 ILE A O 1
ATOM 1781 N N . ASP A 1 222 ? -3.448 -3.571 -21.237 1.00 35.75 222 ASP A N 1
ATOM 1782 C CA . ASP A 1 222 ? -4.910 -3.488 -21.289 1.00 35.75 222 ASP A CA 1
ATOM 1783 C C . ASP A 1 222 ? -5.271 -2.246 -20.491 1.00 35.75 222 ASP A C 1
ATOM 1785 O O . ASP A 1 222 ? -5.030 -2.199 -19.274 1.00 35.75 222 ASP A O 1
ATOM 1789 N N . THR A 1 223 ? -5.625 -1.174 -21.213 1.00 36.91 223 THR A N 1
ATOM 1790 C CA . THR A 1 223 ? -5.666 0.168 -20.638 1.00 36.91 223 THR A CA 1
ATOM 1791 C C . THR A 1 223 ? -6.612 0.127 -19.462 1.00 36.91 223 THR A C 1
ATOM 1793 O O . THR A 1 223 ? -6.353 0.806 -18.500 1.00 36.91 223 THR A O 1
ATOM 1796 N N . SER A 1 224 ? -7.529 -0.842 -19.410 1.00 37.53 224 SER A N 1
ATOM 1797 C CA . SER A 1 224 ? -8.255 -1.281 -18.230 1.00 37.53 224 SER A CA 1
ATOM 1798 C C . SER A 1 224 ? -7.509 -1.246 -16.895 1.00 37.53 224 SER A C 1
ATOM 1800 O O . SER A 1 224 ? -8.160 -0.881 -15.951 1.00 37.53 224 SER A O 1
ATOM 1802 N N . LEU A 1 225 ? -6.232 -1.617 -16.708 1.00 38.44 225 LEU A N 1
ATOM 1803 C CA . LEU A 1 225 ? -5.600 -1.556 -15.363 1.00 38.44 225 LEU A CA 1
ATOM 1804 C C . LEU A 1 225 ? -5.061 -0.164 -15.013 1.00 38.44 225 LEU A C 1
ATOM 1806 O O . LEU A 1 225 ? -5.125 0.260 -13.859 1.00 38.44 225 LEU A O 1
ATOM 1810 N N . LEU A 1 226 ? -4.526 0.538 -16.012 1.00 39.09 226 LEU A N 1
ATOM 1811 C CA . LEU A 1 226 ? -4.051 1.911 -15.871 1.00 39.09 226 LEU A CA 1
ATOM 1812 C C . LEU A 1 226 ? -5.214 2.902 -15.894 1.00 39.09 226 LEU A C 1
ATOM 1814 O O . LEU A 1 226 ? -5.193 3.791 -15.075 1.00 39.09 226 LEU A O 1
ATOM 1818 N N . ASP A 1 227 ? -6.240 2.707 -16.712 1.00 33.50 227 ASP A N 1
ATOM 1819 C CA . ASP A 1 227 ? -7.553 3.362 -16.721 1.00 33.50 227 ASP A CA 1
ATOM 1820 C C . ASP A 1 227 ? -8.368 2.979 -15.488 1.00 33.50 227 ASP A C 1
ATOM 1822 O O . ASP A 1 227 ? -8.979 3.849 -14.891 1.00 33.50 227 ASP A O 1
ATOM 1826 N N . PHE A 1 228 ? -8.348 1.728 -15.010 1.00 37.97 228 PHE A N 1
ATOM 1827 C CA . PHE A 1 228 ? -8.956 1.404 -13.709 1.00 37.97 228 PHE A CA 1
ATOM 1828 C C . PHE A 1 228 ? -8.188 2.057 -12.575 1.00 37.97 228 PHE A C 1
ATOM 1830 O O . PHE A 1 228 ? -8.767 2.240 -11.530 1.00 37.97 228 PHE A O 1
ATOM 1837 N N . SER A 1 229 ? -6.919 2.424 -12.735 1.00 38.25 229 SER A N 1
ATOM 1838 C CA . SER A 1 229 ? -6.212 3.253 -11.762 1.00 38.25 229 SER A CA 1
ATOM 1839 C C . SER A 1 229 ? -6.562 4.739 -11.994 1.00 38.25 229 SER A C 1
ATOM 1841 O O . SER A 1 229 ? -7.146 5.391 -11.145 1.00 38.25 229 SER A O 1
ATOM 1843 N N . ILE A 1 230 ? -6.312 5.286 -13.175 1.00 37.00 230 ILE A N 1
ATOM 1844 C CA . ILE A 1 230 ? -6.417 6.705 -13.543 1.00 37.00 230 ILE A CA 1
ATOM 1845 C C . ILE A 1 230 ? -7.869 7.211 -13.517 1.00 37.00 230 ILE A C 1
ATOM 1847 O O . ILE A 1 230 ? -8.108 8.271 -12.938 1.00 37.00 230 ILE A O 1
ATOM 1851 N N . ASN A 1 231 ? -8.834 6.447 -14.044 1.00 34.59 231 ASN A N 1
ATOM 1852 C CA . ASN A 1 231 ? -10.261 6.792 -14.006 1.00 34.59 231 ASN A CA 1
ATOM 1853 C C . ASN A 1 231 ? -10.902 6.505 -12.633 1.00 34.59 231 ASN A C 1
ATOM 1855 O O . ASN A 1 231 ? -11.873 7.165 -12.298 1.00 34.59 231 ASN A O 1
ATOM 1859 N N . TYR A 1 232 ? -10.358 5.602 -11.795 1.00 38.91 232 TYR A N 1
ATOM 1860 C CA . TYR A 1 232 ? -10.811 5.456 -10.390 1.00 38.91 232 TYR A CA 1
ATOM 1861 C C . TYR A 1 232 ? -10.181 6.452 -9.414 1.00 38.91 232 TYR A C 1
ATOM 1863 O O . TYR A 1 232 ? -10.757 6.737 -8.368 1.00 38.91 232 TYR A O 1
ATOM 1871 N N . PHE A 1 233 ? -8.936 6.873 -9.652 1.00 40.72 233 PHE A N 1
ATOM 1872 C CA . PHE A 1 233 ? -8.148 7.673 -8.709 1.00 40.72 233 PHE A CA 1
ATOM 1873 C C . PHE A 1 233 ? -8.285 9.187 -8.961 1.00 40.72 233 PHE A C 1
ATOM 1875 O O . PHE A 1 233 ? -7.515 9.951 -8.381 1.00 40.72 233 PHE A O 1
ATOM 1882 N N . GLY A 1 234 ? -9.245 9.632 -9.785 1.00 31.50 234 GLY A N 1
ATOM 1883 C CA . GLY A 1 234 ? -9.595 11.052 -9.924 1.00 31.50 234 GLY A CA 1
ATOM 1884 C C . GLY A 1 234 ? -8.477 11.938 -10.487 1.00 31.50 234 GLY A C 1
ATOM 1885 O O . GLY A 1 234 ? -8.391 13.114 -10.148 1.00 31.50 234 GLY A O 1
ATOM 1886 N N . MET A 1 235 ? -7.607 11.395 -11.341 1.00 31.16 235 MET A N 1
ATOM 1887 C CA . MET A 1 235 ? -6.677 12.188 -12.157 1.00 31.16 235 MET A CA 1
ATOM 1888 C C . MET A 1 235 ? -7.186 12.162 -13.599 1.00 31.16 235 MET A C 1
ATOM 1890 O O . MET A 1 235 ? -6.579 11.552 -14.475 1.00 31.16 235 MET A O 1
ATOM 1894 N N . GLY A 1 236 ? -8.358 12.762 -13.824 1.00 29.22 236 GLY A N 1
ATOM 1895 C CA . GLY A 1 236 ? -8.985 12.805 -15.141 1.00 29.22 236 GLY A CA 1
ATOM 1896 C C . GLY A 1 236 ? -8.062 13.440 -16.182 1.00 29.22 236 GLY A C 1
ATOM 1897 O O . GLY A 1 236 ? -7.475 14.502 -15.953 1.00 29.22 236 GLY A O 1
ATOM 1898 N N . ARG A 1 237 ? -7.953 12.802 -17.353 1.00 28.73 237 ARG A N 1
ATOM 1899 C CA . ARG A 1 237 ? -7.487 13.495 -18.559 1.00 28.73 237 ARG A CA 1
ATOM 1900 C C . ARG A 1 237 ? -8.441 14.663 -18.831 1.00 28.73 237 ARG A C 1
ATOM 1902 O O . ARG A 1 237 ? -9.654 14.459 -18.792 1.00 28.73 237 ARG A O 1
ATOM 1909 N N . PRO A 1 238 ? -7.940 15.861 -19.163 1.00 26.45 238 PRO A N 1
ATOM 1910 C CA . PRO A 1 238 ? -8.810 16.917 -19.639 1.00 26.45 238 PRO A CA 1
ATOM 1911 C C . PRO A 1 238 ? -9.372 16.508 -21.005 1.00 26.45 238 PRO A C 1
ATOM 1913 O O . PRO A 1 238 ? -8.631 16.459 -21.987 1.00 26.45 238 PRO A O 1
ATOM 1916 N N . GLY A 1 239 ? -10.677 16.233 -21.056 1.00 28.81 239 GLY A N 1
ATOM 1917 C CA . GLY A 1 239 ? -11.462 16.332 -22.285 1.00 28.81 239 GLY A CA 1
ATOM 1918 C C . GLY A 1 239 ? -11.934 15.033 -22.936 1.00 28.81 239 GLY A C 1
ATOM 1919 O O . GLY A 1 239 ? -11.742 14.900 -24.141 1.00 28.81 239 GLY A O 1
ATOM 1920 N N . ASP A 1 240 ? -12.613 14.139 -22.208 1.00 26.92 240 ASP A N 1
ATOM 1921 C CA . ASP A 1 240 ? -13.469 13.134 -22.861 1.00 26.92 240 ASP A CA 1
ATOM 1922 C C . ASP A 1 240 ? -14.959 13.375 -22.527 1.00 26.92 240 ASP A C 1
ATOM 1924 O O . ASP A 1 240 ? -15.379 13.177 -21.384 1.00 26.92 240 ASP A O 1
ATOM 1928 N N . PRO A 1 241 ? -15.764 13.889 -23.475 1.00 28.78 241 PRO A N 1
ATOM 1929 C CA . PRO A 1 241 ? -17.173 14.194 -23.274 1.00 28.78 241 PRO A CA 1
ATOM 1930 C C . PRO A 1 241 ? -18.014 12.947 -23.571 1.00 28.78 241 PRO A C 1
ATOM 1932 O O . PRO A 1 241 ? -18.568 12.810 -24.662 1.00 28.78 241 PRO A O 1
ATOM 1935 N N . GLY A 1 242 ? -18.101 12.017 -22.618 1.00 28.45 242 GLY A N 1
ATOM 1936 C CA . GLY A 1 242 ? -18.870 10.789 -22.850 1.00 28.45 242 GLY A CA 1
ATOM 1937 C C . GLY A 1 242 ? -19.326 9.983 -21.639 1.00 28.45 242 GLY A C 1
ATOM 1938 O O . GLY A 1 242 ? -20.197 9.135 -21.815 1.00 28.45 242 GLY A O 1
ATOM 1939 N N . ASP A 1 243 ? -18.812 10.230 -20.433 1.00 33.41 243 ASP A N 1
ATOM 1940 C CA . ASP A 1 243 ? -19.244 9.480 -19.249 1.00 33.41 243 ASP A CA 1
ATOM 1941 C C . ASP A 1 243 ? -20.333 10.267 -18.498 1.00 33.41 243 ASP A C 1
ATOM 1943 O O . ASP A 1 243 ? -20.083 11.419 -18.118 1.00 33.41 243 ASP A O 1
ATOM 1947 N N . PRO A 1 244 ? -21.553 9.726 -18.304 1.00 30.55 244 PRO A N 1
ATOM 1948 C CA . PRO A 1 244 ? -22.540 10.327 -17.418 1.00 30.55 244 PRO A CA 1
ATOM 1949 C C . PRO A 1 244 ? -22.043 10.162 -15.979 1.00 30.55 244 PRO A C 1
ATOM 1951 O O . PRO A 1 244 ? -22.407 9.221 -15.278 1.00 30.55 244 PRO A O 1
ATOM 1954 N N . GLY A 1 245 ? -21.154 11.071 -15.578 1.00 31.89 245 GLY A N 1
ATOM 1955 C CA . GLY A 1 245 ? -20.573 11.124 -14.249 1.00 31.89 245 GLY A CA 1
ATOM 1956 C C . GLY A 1 245 ? -21.662 11.163 -13.184 1.00 31.89 245 GLY A C 1
ATOM 1957 O O . GLY A 1 245 ? -22.571 11.996 -13.230 1.00 31.89 245 GLY A O 1
ATOM 1958 N N . ASP A 1 246 ? -21.546 10.242 -12.234 1.00 32.81 246 ASP A N 1
ATOM 1959 C CA . ASP A 1 246 ? -22.253 10.272 -10.964 1.00 32.81 246 ASP A CA 1
ATOM 1960 C C . ASP A 1 246 ? -22.012 11.653 -10.311 1.00 32.81 246 ASP A C 1
ATOM 1962 O O . ASP A 1 246 ? -20.851 12.019 -10.093 1.00 32.81 246 ASP A O 1
ATOM 1966 N N . PRO A 1 247 ? -23.047 12.472 -10.034 1.00 25.34 247 PRO A N 1
ATOM 1967 C CA . PRO A 1 247 ? -22.859 13.856 -9.585 1.00 25.34 247 PRO A CA 1
ATOM 1968 C C . PRO A 1 247 ? -22.169 14.008 -8.217 1.00 25.34 247 PRO A C 1
ATOM 1970 O O . PRO A 1 247 ? -21.921 15.133 -7.792 1.00 25.34 247 PRO A O 1
ATOM 1973 N N . GLY A 1 248 ? -21.868 12.914 -7.507 1.00 31.66 248 GLY A N 1
ATOM 1974 C CA . GLY A 1 248 ? -21.431 12.937 -6.107 1.00 31.66 248 GLY A CA 1
ATOM 1975 C C . GLY A 1 248 ? -19.919 12.972 -5.841 1.00 31.66 248 GLY A C 1
ATOM 1976 O O . GLY A 1 248 ? -19.516 13.132 -4.688 1.00 31.66 248 GLY A O 1
ATOM 1977 N N . GLU A 1 249 ? -19.043 12.821 -6.841 1.00 36.81 249 GLU A N 1
ATOM 1978 C CA . GLU A 1 249 ? -17.619 12.550 -6.549 1.00 36.81 249 GLU A CA 1
ATOM 1979 C C . GLU A 1 249 ? -16.783 13.779 -6.152 1.00 36.81 249 GLU A C 1
ATOM 1981 O O . GLU A 1 249 ? -15.755 13.627 -5.489 1.00 36.81 249 GLU A O 1
ATOM 1986 N N . MET A 1 250 ? -17.230 15.003 -6.457 1.00 27.11 250 MET A N 1
ATOM 1987 C CA . MET A 1 250 ? -16.553 16.220 -5.977 1.00 27.11 250 MET A CA 1
ATOM 1988 C C . MET A 1 250 ? -17.050 16.672 -4.592 1.00 27.11 250 MET A C 1
ATOM 1990 O O . MET A 1 250 ? -16.362 17.427 -3.905 1.00 27.11 250 MET A O 1
ATOM 1994 N N . GLU A 1 251 ? -18.199 16.162 -4.141 1.00 28.20 251 GLU A N 1
ATOM 1995 C CA . GLU A 1 251 ? -18.742 16.446 -2.811 1.00 28.20 251 GLU A CA 1
ATOM 1996 C C . GLU A 1 251 ? -18.127 15.569 -1.715 1.00 28.20 251 GLU A C 1
ATOM 1998 O O . GLU A 1 251 ? -18.162 15.966 -0.559 1.00 28.20 251 GLU A O 1
ATOM 2003 N N . PHE A 1 252 ? -17.494 14.429 -2.018 1.00 30.84 252 PHE A N 1
ATOM 2004 C CA . PHE A 1 252 ? -17.106 13.465 -0.974 1.00 30.84 252 PHE A CA 1
ATOM 2005 C C . PHE A 1 252 ? -15.904 13.895 -0.113 1.00 30.84 252 PHE A C 1
ATOM 2007 O O . PHE A 1 252 ? -15.875 13.630 1.087 1.00 30.84 252 PHE A O 1
ATOM 2014 N N . LEU A 1 253 ? -14.955 14.653 -0.679 1.00 30.62 253 LEU A N 1
ATOM 2015 C CA . LEU A 1 253 ? -13.893 15.298 0.113 1.00 30.62 253 LEU A CA 1
ATOM 2016 C C . LEU A 1 253 ? -14.435 16.445 0.991 1.00 30.62 253 LEU A C 1
ATOM 2018 O O . LEU A 1 253 ? -13.795 16.812 1.973 1.00 30.62 253 LEU A O 1
ATOM 2022 N N . SER A 1 254 ? -15.618 16.982 0.664 1.00 26.14 254 SER A N 1
ATOM 2023 C CA . SER A 1 254 ? -16.354 17.952 1.487 1.00 26.14 254 SER A CA 1
ATOM 2024 C C . SER A 1 254 ? -17.368 17.280 2.431 1.00 26.14 254 SER A C 1
ATOM 2026 O O . SER A 1 254 ? -17.704 17.845 3.468 1.00 26.14 254 SER A O 1
ATOM 2028 N N . ALA A 1 255 ? -17.847 16.074 2.120 1.00 30.34 255 ALA A N 1
ATOM 2029 C CA . ALA A 1 255 ? -18.810 15.319 2.920 1.00 30.34 255 ALA A CA 1
ATOM 2030 C C . ALA A 1 255 ? -18.154 14.645 4.135 1.00 30.34 255 ALA A C 1
ATOM 2032 O O . ALA A 1 255 ? -18.809 14.491 5.166 1.00 30.34 255 ALA A O 1
ATOM 2033 N N . ASP A 1 256 ? -16.848 14.355 4.063 1.00 34.94 256 ASP A N 1
ATOM 2034 C CA . ASP A 1 256 ? -16.028 13.986 5.228 1.00 34.94 256 ASP A CA 1
ATOM 2035 C C . ASP A 1 256 ? -16.050 15.082 6.319 1.00 34.94 256 ASP A C 1
ATOM 2037 O O . ASP A 1 256 ? -15.896 14.773 7.500 1.00 34.94 256 ASP A O 1
ATOM 2041 N N . HIS A 1 257 ? -16.307 16.350 5.955 1.00 32.19 257 HIS A N 1
ATOM 2042 C CA . HIS A 1 257 ? -16.522 17.437 6.917 1.00 32.19 257 HIS A CA 1
ATOM 2043 C C . HIS A 1 257 ? -17.942 17.446 7.514 1.00 32.19 257 HIS A C 1
ATOM 2045 O O . HIS A 1 257 ? -18.084 17.705 8.704 1.00 32.19 257 HIS A O 1
ATOM 2051 N N . ALA A 1 258 ? -18.986 17.137 6.734 1.00 27.31 258 ALA A N 1
ATOM 2052 C CA . ALA A 1 258 ? -20.382 17.259 7.178 1.00 27.31 258 ALA A CA 1
ATOM 2053 C C . ALA A 1 258 ? -20.909 16.029 7.947 1.00 27.31 258 ALA A C 1
ATOM 2055 O O . ALA A 1 258 ? -21.727 16.170 8.854 1.00 27.31 258 ALA A O 1
ATOM 2056 N N . ALA A 1 259 ? -20.426 14.819 7.638 1.00 32.22 259 ALA A N 1
ATOM 2057 C CA . ALA A 1 259 ? -20.843 13.597 8.337 1.00 32.22 259 ALA A CA 1
ATOM 2058 C C . ALA A 1 259 ? -20.278 13.498 9.770 1.00 32.22 259 ALA A C 1
ATOM 2060 O O . ALA A 1 259 ? -20.822 12.775 10.606 1.00 32.22 259 ALA A O 1
ATOM 2061 N N . PHE A 1 260 ? -19.201 14.233 10.067 1.00 32.31 260 PHE A N 1
ATOM 2062 C CA . PHE A 1 260 ? -18.516 14.209 11.363 1.00 32.31 260 PHE A CA 1
ATOM 2063 C C . PHE A 1 260 ? -19.036 15.252 12.368 1.00 32.31 260 PHE A C 1
ATOM 2065 O O . PHE A 1 260 ? -18.833 15.079 13.570 1.00 32.31 260 PHE A O 1
ATOM 2072 N N . ASP A 1 261 ? -19.765 16.277 11.915 1.00 29.05 261 ASP A N 1
ATOM 2073 C CA . ASP A 1 261 ? -20.388 17.278 12.798 1.00 29.05 261 ASP A CA 1
ATOM 2074 C C . ASP A 1 261 ? -21.613 16.728 13.558 1.00 29.05 261 ASP A C 1
ATOM 2076 O O . ASP A 1 261 ? -22.045 17.309 14.553 1.00 29.05 261 ASP A O 1
ATOM 2080 N N . SER A 1 262 ? -22.141 15.560 13.165 1.00 30.06 262 SER A N 1
ATOM 2081 C CA . SER A 1 262 ? -23.279 14.904 13.829 1.00 30.06 262 SER A CA 1
ATOM 2082 C C . SER A 1 262 ? -22.875 13.877 14.903 1.00 30.06 262 SER A C 1
ATOM 2084 O O . SER A 1 262 ? -23.674 13.008 15.263 1.00 30.06 262 SER A O 1
ATOM 2086 N N . ILE A 1 263 ? -21.657 13.950 15.455 1.00 33.44 263 ILE A N 1
ATOM 2087 C CA . ILE A 1 263 ? -21.221 13.081 16.567 1.00 33.44 263 ILE A CA 1
ATOM 2088 C C . ILE A 1 263 ? -21.806 13.604 17.887 1.00 33.44 263 ILE A C 1
ATOM 2090 O O . ILE A 1 263 ? -21.124 14.119 18.770 1.00 33.44 263 ILE A O 1
ATOM 2094 N N . GLY A 1 264 ? -23.122 13.465 18.007 1.00 28.14 264 GLY A N 1
ATOM 2095 C CA . GLY A 1 264 ? -23.871 13.573 19.245 1.00 28.14 264 GLY A CA 1
ATOM 2096 C C . GLY A 1 264 ? -24.448 12.209 19.605 1.00 28.14 264 GLY A C 1
ATOM 2097 O O . GLY A 1 264 ? -25.540 11.875 19.175 1.00 28.14 264 GLY A O 1
ATOM 2098 N N . ASN A 1 265 ? -23.704 11.433 20.396 1.00 31.33 265 ASN A N 1
ATOM 2099 C CA . ASN A 1 265 ? -24.178 10.368 21.297 1.00 31.33 265 ASN A CA 1
ATOM 2100 C C . ASN A 1 265 ? -25.128 9.245 20.812 1.00 31.33 265 ASN A C 1
ATOM 2102 O O . ASN A 1 265 ? -25.600 8.502 21.672 1.00 31.33 265 ASN A O 1
ATOM 2106 N N . ASP A 1 266 ? -25.358 9.021 19.517 1.00 25.66 266 ASP A N 1
ATOM 2107 C CA . ASP A 1 266 ? -26.269 7.950 19.073 1.00 25.66 266 ASP A CA 1
ATOM 2108 C C . ASP A 1 266 ? -25.550 6.803 18.318 1.00 25.66 266 ASP A C 1
ATOM 2110 O O . ASP A 1 266 ? -24.874 7.051 17.312 1.00 25.66 266 ASP A O 1
ATOM 2114 N N . PRO A 1 267 ? -25.662 5.528 18.756 1.00 29.41 267 PRO A N 1
ATOM 21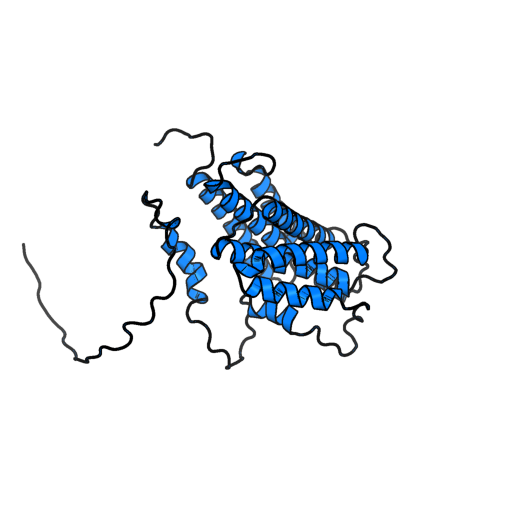15 C CA . PRO A 1 267 ? -25.096 4.374 18.048 1.00 29.41 267 PRO A CA 1
ATOM 2116 C C . PRO A 1 267 ? -25.855 3.987 16.758 1.00 29.41 267 PRO A C 1
ATOM 2118 O O . PRO A 1 267 ? -25.574 2.937 16.175 1.00 29.41 267 PRO A O 1
ATOM 2121 N N . ALA A 1 268 ? -26.771 4.829 16.271 1.00 28.20 268 ALA A N 1
ATOM 2122 C CA . ALA A 1 268 ? -27.609 4.600 15.091 1.00 28.20 268 ALA A CA 1
ATOM 2123 C C . ALA A 1 268 ? -26.858 4.308 13.770 1.00 28.20 268 ALA A C 1
ATOM 2125 O O . ALA A 1 268 ? -27.430 3.703 12.867 1.00 28.20 268 ALA A O 1
ATOM 2126 N N . TRP A 1 269 ? -25.563 4.626 13.642 1.00 34.62 269 TRP A N 1
ATOM 2127 C CA . TRP A 1 269 ? -24.777 4.289 12.437 1.00 34.62 269 TRP A CA 1
ATOM 2128 C C . TRP A 1 269 ? -24.491 2.778 12.275 1.00 34.62 269 TRP A C 1
ATOM 2130 O O . TRP A 1 269 ? -23.951 2.345 11.253 1.00 34.62 269 TRP A O 1
ATOM 2140 N N . LEU A 1 270 ? -24.836 1.961 13.279 1.00 30.36 270 LEU A N 1
ATOM 2141 C CA . LEU A 1 270 ? -24.750 0.497 13.230 1.00 30.36 270 LEU A CA 1
ATOM 2142 C C . LEU A 1 270 ? -26.044 -0.187 12.757 1.00 30.36 270 LEU A C 1
ATOM 2144 O O . LEU A 1 270 ? -26.005 -1.387 12.498 1.00 30.36 270 LEU A O 1
ATOM 2148 N N . GLN A 1 271 ? -27.158 0.537 12.612 1.00 26.77 271 GLN A N 1
ATOM 2149 C CA . GLN A 1 271 ? -28.449 -0.022 12.205 1.00 26.77 271 GLN A CA 1
ATOM 2150 C C . GLN A 1 271 ? -28.993 0.700 10.976 1.00 26.77 271 GLN A C 1
ATOM 2152 O O . GLN A 1 271 ? -29.765 1.637 11.100 1.00 26.77 271 GLN A O 1
ATOM 2157 N N . LEU A 1 272 ? -28.630 0.232 9.786 1.00 28.45 272 LEU A N 1
ATOM 2158 C CA . LEU A 1 272 ? -29.436 0.440 8.582 1.00 28.45 272 LEU A CA 1
ATOM 2159 C C . LEU A 1 272 ? -29.245 -0.785 7.682 1.00 28.45 272 LEU A C 1
ATOM 2161 O O . LEU A 1 272 ? -28.463 -0.785 6.735 1.00 28.45 272 LEU A O 1
ATOM 2165 N N . ASP A 1 273 ? -29.954 -1.850 8.053 1.00 25.59 273 ASP A N 1
ATOM 2166 C CA . ASP A 1 273 ? -30.407 -2.889 7.132 1.00 25.59 273 ASP A CA 1
ATOM 2167 C C . ASP A 1 273 ? -31.803 -2.478 6.647 1.00 25.59 273 ASP A C 1
ATOM 2169 O O . ASP A 1 273 ? -32.743 -2.476 7.440 1.00 25.59 273 ASP A O 1
ATOM 2173 N N . ALA A 1 274 ? -31.937 -2.115 5.369 1.00 25.55 274 ALA A N 1
ATOM 2174 C CA . ALA A 1 274 ? -33.051 -2.535 4.510 1.00 25.55 274 ALA A CA 1
ATOM 2175 C C . ALA A 1 274 ? -32.868 -2.030 3.058 1.00 25.55 274 ALA A C 1
ATOM 2177 O O . ALA A 1 274 ? -32.337 -0.939 2.843 1.00 25.55 274 ALA A O 1
ATOM 2178 N N . PRO A 1 275 ? -33.290 -2.825 2.056 1.00 34.41 275 PRO A N 1
ATOM 2179 C CA . PRO A 1 275 ? -33.013 -2.633 0.635 1.00 34.41 275 PRO A CA 1
ATOM 2180 C C . PRO A 1 275 ? -34.074 -1.745 -0.040 1.00 34.41 275 PRO A C 1
ATOM 2182 O O . PRO A 1 275 ? -35.241 -1.822 0.312 1.00 34.41 275 PRO A O 1
ATOM 2185 N N . ASN A 1 276 ? -33.680 -0.963 -1.048 1.00 29.17 276 ASN A N 1
ATOM 2186 C CA . ASN A 1 276 ? -34.558 -0.258 -1.997 1.00 29.17 276 ASN A CA 1
ATOM 2187 C C . ASN A 1 276 ? -35.749 0.530 -1.400 1.00 29.17 276 ASN A C 1
ATOM 2189 O O . ASN A 1 276 ? -36.861 0.024 -1.296 1.00 29.17 276 ASN A O 1
ATOM 2193 N N . ALA A 1 277 ? -35.545 1.827 -1.176 1.00 24.22 277 ALA A N 1
ATOM 2194 C CA . ALA A 1 277 ? -36.553 2.832 -1.513 1.00 24.22 277 ALA A CA 1
ATOM 2195 C C . ALA A 1 277 ? -35.941 3.658 -2.655 1.00 24.22 277 ALA A C 1
ATOM 2197 O O . ALA A 1 277 ? -35.084 4.508 -2.437 1.00 24.22 277 ALA A O 1
ATOM 2198 N N . GLU A 1 278 ? -36.088 3.219 -3.905 1.00 22.95 278 GLU A N 1
ATOM 2199 C CA . GLU A 1 278 ? -37.051 3.833 -4.832 1.00 22.95 278 GLU A CA 1
ATOM 2200 C C . GLU A 1 278 ? -37.515 5.230 -4.373 1.00 22.95 278 GLU A C 1
ATOM 2202 O O . GLU A 1 278 ? -38.212 5.384 -3.380 1.00 22.95 278 GLU A O 1
ATOM 2207 N N . LEU A 1 279 ? -37.004 6.297 -4.987 1.00 29.34 279 LEU A N 1
ATOM 2208 C CA . LEU A 1 279 ? -37.642 6.886 -6.172 1.00 29.34 279 LEU A CA 1
ATOM 2209 C C . LEU A 1 279 ? -39.105 7.311 -5.920 1.00 29.34 279 LEU A C 1
ATOM 2211 O O . LEU A 1 279 ? -40.015 6.987 -6.670 1.00 29.34 279 LEU A O 1
ATOM 2215 N N . SER A 1 280 ? -39.303 8.116 -4.882 1.00 24.34 280 SER A N 1
ATOM 2216 C CA . SER A 1 280 ? -40.327 9.164 -4.815 1.00 24.34 280 SER A CA 1
ATOM 2217 C C . SER A 1 280 ? -39.630 10.360 -4.160 1.00 24.34 280 SER A C 1
ATOM 2219 O O . SER A 1 280 ? -39.219 10.263 -3.011 1.00 24.34 280 SER A O 1
ATOM 2221 N N . ASP A 1 281 ? -39.313 11.461 -4.832 1.00 28.72 281 ASP A N 1
ATOM 2222 C CA . ASP A 1 281 ? -40.334 12.361 -5.356 1.00 28.72 281 ASP A CA 1
ATOM 2223 C C . ASP A 1 281 ? -39.710 13.359 -6.358 1.00 28.72 281 ASP A C 1
ATOM 2225 O O . ASP A 1 281 ? -39.633 14.568 -6.142 1.00 28.72 281 ASP A O 1
ATOM 2229 N N . ALA A 1 282 ? -39.193 12.847 -7.476 1.00 29.89 282 ALA A N 1
ATOM 2230 C CA . ALA A 1 282 ? -38.928 13.685 -8.639 1.00 29.89 282 ALA A CA 1
ATOM 2231 C C . ALA A 1 282 ? -40.251 13.929 -9.384 1.00 29.89 282 ALA A C 1
ATOM 2233 O O . ALA A 1 282 ? -40.529 13.222 -10.346 1.00 29.89 282 ALA A O 1
ATOM 2234 N N . ALA A 1 283 ? -41.073 14.881 -8.919 1.00 29.55 283 ALA A N 1
ATOM 2235 C CA . ALA A 1 283 ? -41.913 15.784 -9.731 1.00 29.55 283 ALA A CA 1
ATOM 2236 C C . ALA A 1 283 ? -43.026 16.465 -8.905 1.00 29.55 283 ALA A C 1
ATOM 2238 O O . ALA A 1 283 ? -44.089 15.902 -8.667 1.00 29.55 283 ALA A O 1
ATOM 2239 N N . GLY A 1 284 ? -42.832 17.752 -8.619 1.00 25.72 284 GLY A N 1
ATOM 2240 C CA . GLY A 1 284 ? -43.885 18.702 -8.246 1.00 25.72 284 GLY A CA 1
ATOM 2241 C C . GLY A 1 284 ? -43.233 20.057 -7.966 1.00 25.72 284 GLY A C 1
ATOM 2242 O O . GLY A 1 284 ? -42.827 20.325 -6.851 1.00 25.72 284 GLY A O 1
ATOM 2243 N N . GLY A 1 285 ? -42.915 20.909 -8.941 1.00 25.44 285 GLY A N 1
ATOM 2244 C CA . GLY A 1 285 ? -43.810 21.406 -9.976 1.00 25.44 285 GLY A CA 1
ATOM 2245 C C . GLY A 1 285 ? -44.697 22.502 -9.381 1.00 25.44 285 GLY A C 1
ATOM 2246 O O . GLY A 1 285 ? -45.698 22.163 -8.768 1.00 25.44 285 GLY A O 1
ATOM 2247 N N . ILE A 1 286 ? -44.301 23.777 -9.538 1.00 26.28 286 ILE A N 1
ATOM 2248 C CA . ILE A 1 286 ? -45.134 24.970 -9.826 1.00 26.28 286 ILE A CA 1
ATOM 2249 C C . ILE A 1 286 ? -44.284 26.252 -9.644 1.00 26.28 286 ILE A C 1
ATOM 2251 O O . ILE A 1 286 ? -43.796 26.581 -8.569 1.00 26.28 286 ILE A O 1
ATOM 2255 N N . THR A 1 287 ? -44.122 26.963 -10.760 1.00 30.92 287 THR A N 1
ATOM 2256 C CA . THR A 1 287 ? -43.787 28.388 -10.931 1.00 30.92 287 THR A CA 1
ATOM 2257 C C . THR A 1 287 ? -44.613 29.335 -10.055 1.00 30.92 287 THR A C 1
ATOM 2259 O O . THR A 1 287 ? -45.809 29.111 -9.946 1.00 30.92 287 THR A O 1
ATOM 2262 N N . LEU A 1 288 ? -44.010 30.438 -9.579 1.00 26.67 288 LEU A N 1
ATOM 2263 C CA . LEU A 1 288 ? -44.558 31.813 -9.441 1.00 26.67 288 LEU A CA 1
ATOM 2264 C C . LEU A 1 288 ? -43.427 32.694 -8.847 1.00 26.67 288 LEU A C 1
ATOM 2266 O O . LEU A 1 288 ? -42.958 32.439 -7.748 1.00 26.67 288 LEU A O 1
ATOM 2270 N N . GLN A 1 289 ? -42.729 33.491 -9.663 1.00 28.27 289 GLN A N 1
ATOM 2271 C CA . GLN A 1 289 ? -42.891 34.948 -9.824 1.00 28.27 289 GLN A CA 1
ATOM 2272 C C . GLN A 1 289 ? -42.483 35.809 -8.609 1.00 28.27 289 GLN A C 1
ATOM 2274 O O . GLN A 1 289 ? -42.993 35.638 -7.512 1.00 28.27 289 GLN A O 1
ATOM 2279 N N . ASN A 1 290 ? -41.576 36.757 -8.889 1.00 31.56 290 ASN A N 1
ATOM 2280 C CA . ASN A 1 290 ? -41.236 37.987 -8.159 1.00 31.56 290 ASN A CA 1
ATOM 2281 C C . ASN A 1 290 ? -42.194 38.391 -7.027 1.00 31.56 290 ASN A C 1
ATOM 2283 O O . ASN A 1 290 ? -43.385 38.485 -7.281 1.00 31.56 290 ASN A O 1
ATOM 2287 N N . TYR A 1 291 ? -41.661 38.853 -5.892 1.00 28.34 291 TYR A N 1
ATOM 2288 C CA . TYR A 1 291 ? -41.897 40.228 -5.430 1.00 28.34 291 TYR A CA 1
ATOM 2289 C C . TYR A 1 291 ? -40.873 40.631 -4.362 1.00 28.34 291 TYR A C 1
ATOM 2291 O O . TYR A 1 291 ? -40.519 39.857 -3.475 1.00 28.34 291 TYR A O 1
ATOM 2299 N N . ALA A 1 292 ? -40.384 41.857 -4.520 1.00 32.19 292 ALA A N 1
ATOM 2300 C CA . ALA A 1 292 ? -39.612 42.606 -3.551 1.00 32.19 292 ALA A CA 1
ATOM 2301 C C . ALA A 1 292 ? -40.497 43.125 -2.399 1.00 32.19 292 ALA A C 1
ATOM 2303 O O . ALA A 1 292 ? -41.723 43.109 -2.489 1.00 32.19 292 ALA A O 1
ATOM 2304 N N . ASP A 1 293 ? -39.800 43.685 -1.410 1.00 30.45 293 ASP A N 1
ATOM 2305 C CA . ASP A 1 293 ? -40.235 44.655 -0.400 1.00 30.45 293 ASP A CA 1
ATOM 2306 C C . ASP A 1 293 ? -40.976 44.176 0.858 1.00 30.45 293 ASP A C 1
ATOM 2308 O O . ASP A 1 293 ? -42.116 43.722 0.834 1.00 30.45 293 ASP A O 1
ATOM 2312 N N . GLY A 1 294 ? -40.363 44.522 1.997 1.00 28.48 294 GLY A N 1
ATOM 2313 C CA . GLY A 1 294 ? -41.064 45.322 2.999 1.00 28.48 294 GLY A CA 1
ATOM 2314 C C . GLY A 1 294 ? -41.274 44.692 4.375 1.00 28.48 294 GLY A C 1
ATOM 2315 O O . GLY A 1 294 ? -41.841 43.614 4.496 1.00 28.48 294 GLY A O 1
ATOM 2316 N N . TRP A 1 295 ? -40.947 45.510 5.386 1.00 32.62 295 TRP A N 1
ATOM 2317 C CA . TRP A 1 295 ? -41.398 45.489 6.791 1.00 32.62 295 TRP A CA 1
ATOM 2318 C C . TRP A 1 295 ? -40.525 44.660 7.749 1.00 32.62 295 TRP A C 1
ATOM 2320 O O . TRP A 1 295 ? -40.602 43.443 7.812 1.00 32.62 295 TRP A O 1
ATOM 2330 N N . GLN A 1 296 ? -39.508 45.252 8.390 1.00 32.44 296 GLN A N 1
ATOM 2331 C CA . GLN A 1 296 ? -39.586 46.107 9.593 1.00 32.44 296 GLN A CA 1
ATOM 2332 C C . GLN A 1 296 ? -40.475 45.571 10.730 1.00 32.44 296 GLN A C 1
ATOM 2334 O O . GLN A 1 296 ? -41.685 45.485 10.586 1.00 32.44 296 GLN A O 1
ATOM 2339 N N . GLN A 1 297 ? -39.805 45.408 11.882 1.00 32.69 297 GLN A N 1
ATOM 2340 C CA . GLN A 1 297 ? -40.238 45.696 13.258 1.00 32.69 297 GLN A CA 1
ATOM 2341 C C . GLN A 1 297 ? -41.430 44.923 13.854 1.00 32.69 297 GLN A C 1
ATOM 2343 O O . GLN A 1 297 ? -42.567 45.078 13.433 1.00 32.69 297 GLN A O 1
ATOM 2348 N N . HIS A 1 298 ? -41.188 44.228 14.971 1.00 32.16 298 HIS A N 1
ATOM 2349 C CA . HIS A 1 298 ? -41.466 44.696 16.346 1.00 32.16 298 HIS A CA 1
ATOM 2350 C C . HIS A 1 298 ? -41.657 43.509 17.302 1.00 32.16 298 HIS A C 1
ATOM 2352 O O . HIS A 1 298 ? -42.352 42.557 16.959 1.00 32.16 298 HIS A O 1
ATOM 2358 N N . GLY A 1 299 ? -41.145 43.657 18.530 1.00 36.97 299 GLY A N 1
ATOM 2359 C CA . GLY A 1 299 ? -41.648 42.962 19.722 1.00 36.97 299 GLY A CA 1
ATOM 2360 C C . GLY A 1 299 ? -40.666 42.002 20.349 1.00 36.97 299 GLY A C 1
ATOM 2361 O O . GLY A 1 299 ? -40.836 40.792 20.111 1.00 36.97 299 GLY A O 1
#